Protein AF-A0A166FJQ9-F1 (afdb_monomer)

Sequence (271 aa):
MDTSPVFWEQQRQTRLQQLHFHDIALASPTQRTTIRDHLLQDIDAFASLARTFKSYVNLTNSISRLPAEVMTHIFRLLTEVDRYNSYASGLGWITASHVCHSWREILLGARDIWAEEIGTIPHWRAISTFLRRAGDDLPLRVSVESSGIAQATSIWRGGRSDFPLRRAHTISWEIDDEKDVEPFLKKFAGENWPKLKKLETRIYDSGEEPEDYKFPVAKPFCAPNLCMWTSESLYIPLRAQSMVTLDLNGWFPLCTTIPTSATGCMRHWTV

Mean predicted aligned error: 8.23 Å

Radius of gyration: 27.8 Å; Cα contacts (8 Å, |Δi|>4): 334; chains: 1; bounding box: 71×37×86 Å

Secondary structure (DSSP, 8-state):
----HHHHHHHHHHHHHHS-HHHHHHS-HHHHHHHHHHHHHHHHHHHHHHHHHHHHHHHHSGGGGS-HHHHHHHHHHHHHHS---GGGTS-GGGGGGGT-HHHHHHHHH-HHHHHHTBTSS--HHHHHHHHHHHTTTS-EEEEE-GGGHHHHHHHHHT--TTS-GGGEEEEEEEES-GGGHHHHHHHHTT-B-TT--EEEEEE---S---TT-----PPPEE-TT--EEEEES----EE-TT--EEEEET---------TTSTTT-SS---

pLDDT: mean 84.92, std 15.06, range [31.55, 98.06]

Structure (mmCIF, N/CA/C/O backbone):
data_AF-A0A166FJQ9-F1
#
_entry.id   AF-A0A166FJQ9-F1
#
loop_
_atom_site.group_PDB
_atom_site.id
_atom_site.type_symbol
_atom_site.label_atom_id
_atom_site.label_alt_id
_atom_site.label_comp_id
_atom_site.label_asym_id
_atom_site.label_entity_id
_atom_site.label_seq_id
_atom_site.pdbx_PDB_ins_code
_atom_site.Cartn_x
_atom_site.Cartn_y
_atom_site.Cartn_z
_atom_site.occupancy
_atom_site.B_iso_or_equiv
_atom_site.auth_seq_id
_atom_site.auth_comp_id
_atom_site.auth_asym_id
_atom_site.auth_atom_id
_atom_site.pdbx_PDB_model_num
ATOM 1 N N . MET A 1 1 ? -38.363 -2.569 21.330 1.00 53.16 1 MET A N 1
ATOM 2 C CA . MET A 1 1 ? -37.514 -2.018 22.406 1.00 53.16 1 MET A CA 1
ATOM 3 C C . MET A 1 1 ? -37.440 -0.526 22.176 1.00 53.16 1 MET A C 1
ATOM 5 O O . MET A 1 1 ? -37.252 -0.136 21.031 1.00 53.16 1 MET A O 1
ATOM 9 N N . ASP A 1 2 ? -37.670 0.280 23.205 1.00 65.44 2 ASP A N 1
ATOM 10 C CA . ASP A 1 2 ? -37.653 1.738 23.091 1.00 65.44 2 ASP A CA 1
ATOM 11 C C . ASP A 1 2 ? -36.195 2.219 23.005 1.00 65.44 2 ASP A C 1
ATOM 13 O O . ASP A 1 2 ? -35.455 2.171 23.984 1.00 65.44 2 ASP A O 1
ATOM 17 N N . THR A 1 3 ? -35.739 2.578 21.804 1.00 70.50 3 THR A N 1
ATOM 18 C CA . THR A 1 3 ? -34.371 3.064 21.542 1.00 70.50 3 THR A CA 1
ATOM 19 C C . THR A 1 3 ? -34.293 4.590 21.566 1.00 70.50 3 THR A C 1
ATOM 21 O O . THR A 1 3 ? -33.390 5.174 20.965 1.00 70.50 3 THR A O 1
ATOM 24 N N . SER A 1 4 ? -35.259 5.248 22.213 1.00 85.50 4 SER A N 1
ATOM 25 C CA . SER A 1 4 ? -35.290 6.698 22.370 1.00 85.50 4 SER A CA 1
ATOM 26 C C . SER A 1 4 ? -33.999 7.214 23.033 1.00 85.50 4 SER A C 1
ATOM 28 O O . SER A 1 4 ? -33.490 6.573 23.957 1.00 85.50 4 SER A O 1
ATOM 30 N N . PRO A 1 5 ? -33.474 8.391 22.640 1.00 88.25 5 PRO A N 1
ATOM 31 C CA . PRO A 1 5 ? -32.386 9.070 23.353 1.00 88.25 5 PRO A CA 1
ATOM 32 C C . PRO A 1 5 ? -32.611 9.167 24.872 1.00 88.25 5 PRO A C 1
ATOM 34 O O . PRO A 1 5 ? -31.655 9.137 25.644 1.00 88.25 5 PRO A O 1
ATOM 37 N N . VAL A 1 6 ? -33.877 9.210 25.301 1.00 91.62 6 VAL A N 1
ATOM 38 C CA . VAL A 1 6 ? -34.286 9.228 26.712 1.00 91.62 6 VAL A CA 1
ATOM 39 C C . VAL A 1 6 ? -33.840 7.965 27.455 1.00 91.62 6 VAL A C 1
ATOM 41 O O . VAL A 1 6 ? -33.374 8.065 28.588 1.00 91.62 6 VAL A O 1
ATOM 44 N N . PHE A 1 7 ? -33.916 6.790 26.823 1.00 92.00 7 PHE A N 1
ATOM 45 C CA . PHE A 1 7 ? -33.478 5.531 27.431 1.00 92.00 7 PHE A CA 1
ATOM 46 C C . PHE A 1 7 ? -31.974 5.553 27.739 1.00 92.00 7 PHE A C 1
ATOM 48 O O . PHE A 1 7 ? -31.563 5.229 28.852 1.00 92.00 7 PHE A O 1
ATOM 55 N N . TRP A 1 8 ? -31.145 5.975 26.779 1.00 88.62 8 TRP A N 1
ATOM 56 C CA . TRP A 1 8 ? -29.689 6.032 26.966 1.00 88.62 8 TRP A CA 1
ATOM 57 C C . TRP A 1 8 ? -29.274 7.063 28.011 1.00 88.62 8 TRP A C 1
ATOM 59 O O . TRP A 1 8 ? -28.355 6.809 28.789 1.00 88.62 8 TRP A O 1
ATOM 69 N N . GLU A 1 9 ? -29.976 8.193 28.071 1.00 91.94 9 GLU A N 1
ATOM 70 C CA . GLU A 1 9 ? -29.747 9.206 29.098 1.00 91.94 9 GLU A CA 1
ATOM 71 C C . GLU A 1 9 ? -30.096 8.682 30.499 1.00 91.94 9 GLU A C 1
ATOM 73 O O . GLU A 1 9 ? -29.316 8.869 31.433 1.00 91.94 9 GLU A O 1
ATOM 78 N N . GLN A 1 10 ? -31.199 7.941 30.643 1.00 93.38 10 GLN A N 1
ATOM 79 C CA . GLN A 1 10 ? -31.545 7.278 31.905 1.00 93.38 10 GLN A CA 1
ATOM 80 C C . GLN A 1 10 ? -30.479 6.258 32.321 1.00 93.38 10 GLN A C 1
ATOM 82 O O . GLN A 1 10 ? -30.010 6.303 33.456 1.00 93.38 10 GLN A O 1
ATOM 87 N N . GLN A 1 11 ? -30.030 5.386 31.409 1.00 90.88 11 GLN A N 1
ATOM 88 C CA . GLN A 1 11 ? -28.978 4.404 31.712 1.00 90.88 11 GLN A CA 1
ATOM 89 C C . GLN A 1 11 ? -27.662 5.076 32.126 1.00 90.88 11 GLN A C 1
ATOM 91 O O . GLN A 1 11 ? -27.022 4.650 33.091 1.00 90.88 11 GLN A O 1
ATOM 96 N N . ARG A 1 12 ? -27.275 6.166 31.447 1.00 90.88 12 ARG A N 1
ATOM 97 C CA . ARG A 1 12 ? -26.107 6.980 31.810 1.00 90.88 12 ARG A CA 1
ATOM 98 C C . ARG A 1 12 ? -26.243 7.542 33.226 1.00 90.88 12 ARG A C 1
ATOM 100 O O . ARG A 1 12 ? -25.306 7.426 34.014 1.00 90.88 12 ARG A O 1
ATOM 107 N N . GLN A 1 13 ? -27.393 8.129 33.557 1.00 92.06 13 GLN A N 1
ATOM 108 C CA . GLN A 1 13 ? -27.656 8.682 34.888 1.00 92.06 13 GLN A CA 1
ATOM 109 C C . GLN A 1 13 ? -27.624 7.601 35.971 1.00 92.06 13 GLN A C 1
ATOM 111 O O . GLN A 1 13 ? -26.922 7.772 36.966 1.00 92.06 13 GLN A O 1
ATOM 116 N N . THR A 1 14 ? -28.302 6.469 35.762 1.00 92.25 14 THR A N 1
ATOM 117 C CA . THR A 1 14 ? -28.285 5.335 36.698 1.00 92.25 14 THR A CA 1
ATOM 118 C C . THR A 1 14 ? -26.864 4.833 36.934 1.00 92.25 14 THR A C 1
ATOM 120 O O . THR A 1 14 ? -26.473 4.614 38.081 1.00 92.25 14 THR A O 1
ATOM 123 N N . ARG A 1 15 ? -26.053 4.696 35.877 1.00 89.00 15 ARG A N 1
ATOM 124 C CA . ARG A 1 15 ? -24.672 4.225 36.025 1.00 89.00 15 ARG A CA 1
ATOM 125 C C . ARG A 1 15 ? -23.795 5.220 36.784 1.00 89.00 15 ARG A C 1
ATOM 127 O O . ARG A 1 15 ? -23.035 4.807 37.653 1.00 89.00 15 ARG A O 1
ATOM 134 N N . LEU A 1 16 ? -23.925 6.520 36.514 1.00 89.06 16 LEU A N 1
ATOM 135 C CA . LEU A 1 16 ? -23.192 7.557 37.252 1.00 89.06 16 LEU A CA 1
ATOM 136 C C . LEU A 1 16 ? -23.611 7.640 38.724 1.00 89.06 16 LEU A C 1
ATOM 138 O O . LEU A 1 16 ? -22.767 7.902 39.571 1.00 89.06 16 LEU A O 1
ATOM 142 N N . GLN A 1 17 ? -24.882 7.389 39.040 1.00 89.31 17 GLN A N 1
ATOM 143 C CA . GLN A 1 17 ? -25.360 7.345 40.425 1.00 89.31 17 GLN A CA 1
ATOM 144 C C . GLN A 1 17 ? -24.796 6.150 41.204 1.00 89.31 17 GLN A C 1
ATOM 146 O O . GLN A 1 17 ? -24.503 6.294 42.385 1.00 89.31 17 GLN A O 1
ATOM 151 N N . GLN A 1 18 ? -24.606 4.995 40.552 1.00 87.44 18 GLN A N 1
ATOM 152 C CA . GLN A 1 18 ? -23.954 3.821 41.157 1.00 87.44 18 GLN A CA 1
ATOM 153 C C . GLN A 1 18 ? -22.471 4.065 41.467 1.00 87.44 18 GLN A C 1
ATOM 155 O O . GLN A 1 18 ? -21.904 3.443 42.365 1.00 87.44 18 GLN A O 1
ATOM 160 N N . LEU A 1 19 ? -21.831 4.967 40.722 1.00 85.00 19 LEU A N 1
ATOM 161 C CA . LEU A 1 19 ? -20.471 5.420 40.974 1.00 85.00 19 LEU A CA 1
ATOM 162 C C . LEU A 1 19 ? -20.512 6.512 42.048 1.00 85.00 19 LEU A C 1
ATOM 164 O O . LEU A 1 19 ? -20.400 7.702 41.763 1.00 85.00 19 LEU A O 1
ATOM 168 N N . HIS A 1 20 ? -20.698 6.112 43.305 1.00 83.31 20 HIS A N 1
ATOM 169 C CA . HIS A 1 20 ? -20.657 7.028 44.442 1.00 83.31 20 HIS A CA 1
ATOM 170 C C . HIS A 1 20 ? -19.254 7.643 44.574 1.00 83.31 20 HIS A C 1
ATOM 172 O O . HIS A 1 20 ? -18.372 7.094 45.228 1.00 83.31 20 HIS A O 1
ATOM 178 N N . PHE A 1 21 ? -19.029 8.802 43.948 1.00 77.56 21 PHE A N 1
ATOM 179 C CA . PHE A 1 21 ? -17.723 9.477 43.921 1.00 77.56 21 PHE 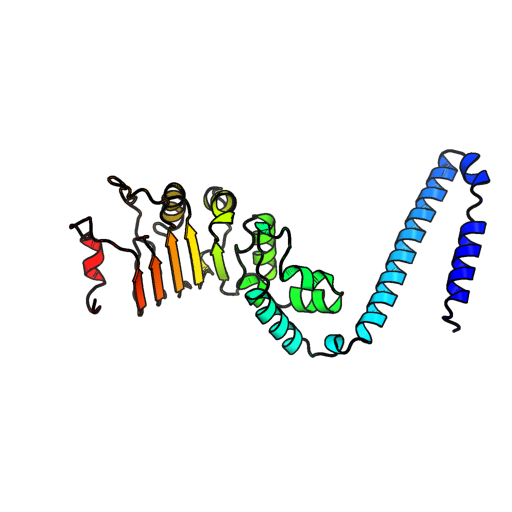A CA 1
ATOM 180 C C . PHE A 1 21 ? -17.121 9.702 45.315 1.00 77.56 21 PHE A C 1
ATOM 182 O O . PHE A 1 21 ? -15.901 9.663 45.474 1.00 77.56 21 PHE A O 1
ATOM 189 N N . HIS A 1 22 ? -17.968 9.901 46.327 1.00 74.12 22 HIS A N 1
ATOM 190 C CA . HIS A 1 22 ? -17.535 10.041 47.714 1.00 74.12 22 HIS A CA 1
ATOM 191 C C . HIS A 1 22 ? -16.929 8.743 48.276 1.00 74.12 22 HIS A C 1
ATOM 193 O O . HIS A 1 22 ? -15.883 8.781 48.924 1.00 74.12 22 HIS A O 1
ATOM 199 N N . ASP A 1 23 ? -17.505 7.590 47.936 1.00 80.00 23 ASP A N 1
ATOM 200 C CA . ASP A 1 23 ? -17.028 6.282 48.392 1.00 80.00 23 ASP A CA 1
ATOM 201 C C . ASP A 1 23 ? -15.702 5.908 47.725 1.00 80.00 23 ASP A C 1
ATOM 203 O O . ASP A 1 23 ? -14.843 5.293 48.349 1.00 80.00 23 ASP A O 1
ATOM 207 N N . ILE A 1 24 ? -15.471 6.355 46.485 1.00 84.88 24 ILE A N 1
ATOM 208 C CA . ILE A 1 24 ? -14.190 6.165 45.781 1.00 84.88 24 ILE A CA 1
ATOM 209 C C . ILE A 1 24 ? -13.052 6.895 46.513 1.00 84.88 24 ILE A C 1
ATOM 211 O O . ILE A 1 24 ? -11.940 6.369 46.634 1.00 84.88 24 ILE A O 1
ATOM 215 N N . ALA A 1 25 ? -13.320 8.099 47.028 1.00 85.81 25 ALA A N 1
ATOM 216 C CA . ALA A 1 25 ? -12.333 8.878 47.770 1.00 85.81 25 ALA A CA 1
ATOM 217 C C . ALA A 1 25 ? -11.982 8.227 49.119 1.00 85.81 25 ALA A C 1
ATOM 219 O O . ALA A 1 25 ? -10.819 8.251 49.523 1.00 85.81 25 ALA A O 1
ATOM 220 N N . LEU A 1 26 ? -12.952 7.592 49.780 1.00 91.38 26 LEU A N 1
ATOM 221 C CA . LEU A 1 26 ? -12.769 6.922 51.073 1.00 91.38 26 LEU A CA 1
ATOM 222 C C . LEU A 1 26 ? -12.357 5.442 50.959 1.00 91.38 26 LEU A C 1
ATOM 224 O O . LEU A 1 26 ? -11.963 4.837 51.955 1.00 91.38 26 LEU A O 1
ATOM 228 N N . ALA A 1 27 ? -12.402 4.864 49.758 1.00 91.94 27 ALA A N 1
ATOM 229 C CA . ALA A 1 27 ? -12.077 3.465 49.503 1.00 91.94 27 ALA A CA 1
ATOM 230 C C . ALA A 1 27 ? -10.609 3.115 49.801 1.00 91.94 27 ALA A C 1
ATOM 232 O O . ALA A 1 27 ? -9.688 3.902 49.551 1.00 91.94 27 ALA A O 1
ATOM 233 N N . SER A 1 28 ? -10.387 1.880 50.260 1.00 95.81 28 SER A N 1
ATOM 234 C CA . SER A 1 28 ? -9.051 1.306 50.435 1.00 95.81 28 SER A CA 1
ATOM 235 C C . SER A 1 28 ? -8.320 1.151 49.088 1.00 95.81 28 SER A C 1
ATOM 237 O O . SER A 1 28 ? -8.965 1.115 48.034 1.00 95.81 28 SER A O 1
ATOM 239 N N . PRO A 1 29 ? -6.979 1.014 49.074 1.00 95.75 29 PRO A N 1
ATOM 240 C CA . PRO A 1 29 ? -6.222 0.842 47.832 1.00 95.75 29 PRO A CA 1
ATOM 241 C C . PRO A 1 29 ? -6.738 -0.304 46.948 1.00 95.75 29 PRO A C 1
ATOM 243 O O . PRO A 1 29 ? -6.891 -0.125 45.743 1.00 95.75 29 PRO A O 1
ATOM 246 N N . THR A 1 30 ? -7.082 -1.451 47.540 1.00 95.44 30 THR A N 1
ATOM 247 C CA . THR A 1 30 ? -7.611 -2.612 46.808 1.00 95.44 30 THR A CA 1
ATOM 248 C C . THR A 1 30 ? -8.973 -2.318 46.180 1.00 95.44 30 THR A C 1
ATOM 250 O O . THR A 1 30 ? -9.183 -2.621 45.009 1.00 95.44 30 THR A O 1
ATOM 253 N N . GLN A 1 31 ? -9.875 -1.666 46.921 1.00 92.50 31 GLN A N 1
ATOM 254 C CA . GLN A 1 31 ? -11.190 -1.268 46.410 1.00 92.50 31 GLN A CA 1
ATOM 255 C C . GLN A 1 31 ? -11.065 -0.276 45.250 1.00 92.50 31 GLN A C 1
ATOM 257 O O . GLN A 1 31 ? -11.761 -0.417 44.247 1.00 92.50 31 GLN A O 1
ATOM 262 N N . ARG A 1 32 ? -10.145 0.693 45.340 1.00 92.38 32 ARG A N 1
ATOM 263 C CA . ARG A 1 32 ? -9.886 1.644 44.248 1.00 92.38 32 ARG A CA 1
ATOM 264 C C . ARG A 1 32 ? -9.400 0.949 42.979 1.00 92.38 32 ARG A C 1
ATOM 266 O O . ARG A 1 32 ? -9.843 1.326 41.897 1.00 92.38 32 ARG A O 1
ATOM 273 N N . THR A 1 33 ? -8.537 -0.061 43.095 1.00 94.19 33 THR A N 1
ATOM 274 C CA . THR A 1 33 ? -8.103 -0.866 41.941 1.00 94.19 33 THR A CA 1
ATOM 275 C C . THR A 1 33 ? -9.282 -1.599 41.308 1.00 94.19 33 THR A C 1
ATOM 277 O O . THR A 1 33 ? -9.490 -1.470 40.108 1.00 94.19 33 THR A O 1
ATOM 280 N N . THR A 1 34 ? -10.127 -2.265 42.101 1.00 92.62 34 THR A N 1
ATOM 281 C CA . THR A 1 34 ? -11.333 -2.934 41.580 1.00 92.62 34 THR A CA 1
ATOM 282 C C . THR A 1 34 ? -12.281 -1.961 40.875 1.00 92.62 34 THR A C 1
ATOM 284 O O . THR A 1 34 ? -12.768 -2.250 39.785 1.00 92.62 34 THR A O 1
ATOM 287 N N . ILE A 1 35 ? -12.515 -0.781 41.459 1.00 90.12 35 ILE A N 1
ATOM 288 C CA . ILE A 1 35 ? -13.356 0.261 40.851 1.00 90.12 35 ILE A CA 1
ATOM 289 C C . ILE A 1 35 ? -12.745 0.748 39.532 1.00 90.12 35 ILE A C 1
ATOM 291 O O . ILE A 1 35 ? -13.460 0.883 38.541 1.00 90.12 35 ILE A O 1
ATOM 295 N N . ARG A 1 36 ? -11.427 0.980 39.495 1.00 92.69 36 ARG A N 1
ATOM 296 C CA . ARG A 1 36 ? -10.706 1.353 38.272 1.00 92.69 36 ARG A CA 1
ATOM 297 C C . ARG A 1 36 ? -10.883 0.297 37.184 1.00 92.69 36 ARG A C 1
ATOM 299 O O . ARG A 1 36 ? -11.196 0.662 36.055 1.00 92.69 36 ARG A O 1
ATOM 306 N N . ASP A 1 37 ? -10.709 -0.977 37.513 1.00 94.38 37 ASP A N 1
ATOM 307 C CA . ASP A 1 37 ? -10.812 -2.069 36.543 1.00 94.38 37 ASP A CA 1
ATOM 308 C C . ASP A 1 37 ? -12.236 -2.191 35.984 1.00 94.38 37 ASP A C 1
ATOM 310 O O . ASP A 1 37 ? -12.410 -2.330 34.774 1.00 94.38 37 ASP A O 1
ATOM 314 N N . HIS A 1 38 ? -13.265 -2.042 36.825 1.00 91.38 38 HIS A N 1
ATOM 315 C CA . HIS A 1 38 ? -14.659 -1.994 36.369 1.00 91.38 38 HIS A CA 1
ATOM 316 C C . HIS A 1 38 ? -14.936 -0.797 35.450 1.00 91.38 38 HIS A C 1
ATOM 318 O O . HIS A 1 38 ? -15.604 -0.949 34.431 1.00 91.38 38 HIS A O 1
ATOM 324 N N . LEU A 1 39 ? -14.408 0.389 35.769 1.00 91.44 39 LEU A N 1
ATOM 325 C CA . LEU A 1 39 ? -14.559 1.567 34.909 1.00 91.44 39 LEU A CA 1
ATOM 326 C C . LEU A 1 39 ? -13.876 1.379 33.550 1.00 91.44 39 LEU A C 1
ATOM 328 O O . LEU A 1 39 ? -14.417 1.802 32.531 1.00 91.44 39 LEU A O 1
ATOM 332 N N . LEU A 1 40 ? -12.708 0.735 33.520 1.00 94.44 40 LEU A N 1
ATOM 333 C CA . LEU A 1 40 ? -12.034 0.393 32.267 1.00 94.44 40 LEU A CA 1
ATOM 334 C C . LEU A 1 40 ? -12.867 -0.597 31.437 1.00 94.44 40 LEU A C 1
ATOM 336 O O . LEU A 1 40 ? -13.041 -0.382 30.240 1.00 94.44 40 LEU A O 1
ATOM 340 N N . GLN A 1 41 ? -13.463 -1.611 32.071 1.00 94.00 41 GLN A N 1
ATOM 341 C CA . GLN A 1 41 ? -14.374 -2.546 31.397 1.00 94.00 41 GLN A CA 1
ATOM 342 C C . GLN A 1 41 ? -15.626 -1.851 30.839 1.00 94.00 41 GLN A C 1
ATOM 344 O O . GLN A 1 41 ? -16.032 -2.134 29.711 1.00 94.00 41 GLN A O 1
ATOM 349 N N . ASP A 1 42 ? -16.219 -0.915 31.587 1.00 92.38 42 ASP A N 1
ATOM 350 C CA . ASP A 1 42 ? -17.354 -0.116 31.115 1.00 92.38 42 ASP A CA 1
ATOM 351 C C . ASP A 1 42 ? -16.976 0.721 29.884 1.00 92.38 42 ASP A C 1
ATOM 353 O O . ASP A 1 42 ? -17.727 0.763 28.906 1.00 92.38 42 ASP A O 1
ATOM 357 N N . ILE A 1 43 ? -15.805 1.372 29.905 1.00 93.81 43 ILE A N 1
ATOM 358 C CA . ILE A 1 43 ? -15.289 2.153 28.770 1.00 93.81 43 ILE A CA 1
ATOM 359 C C . ILE A 1 43 ? -15.180 1.269 27.523 1.00 93.81 43 ILE A C 1
ATOM 361 O O . ILE A 1 43 ? -15.653 1.661 26.451 1.00 93.81 43 ILE A O 1
ATOM 365 N N . ASP A 1 44 ? -14.622 0.066 27.659 1.00 94.81 44 ASP A N 1
ATOM 366 C CA . ASP A 1 44 ? -14.487 -0.881 26.552 1.00 94.81 44 ASP A CA 1
ATOM 367 C C . ASP A 1 44 ? -15.851 -1.352 26.023 1.00 94.81 44 ASP A C 1
ATOM 369 O O . ASP A 1 44 ? -16.070 -1.411 24.804 1.00 94.81 44 ASP A O 1
ATOM 373 N N . ALA A 1 45 ? -16.804 -1.629 26.919 1.00 92.06 45 ALA A N 1
ATOM 374 C CA . ALA A 1 45 ? -18.165 -2.018 26.561 1.00 92.06 45 ALA A CA 1
ATOM 375 C C . ALA A 1 45 ? -18.895 -0.900 25.796 1.00 92.06 45 ALA A C 1
ATOM 377 O O . ALA A 1 45 ? -19.471 -1.149 24.731 1.00 92.06 45 ALA A O 1
ATOM 378 N N . PHE A 1 46 ? -18.816 0.348 26.271 1.00 92.12 46 PHE A N 1
ATOM 379 C CA . PHE A 1 46 ? -19.410 1.499 25.587 1.00 92.12 46 PHE A CA 1
ATOM 380 C C . PHE A 1 46 ? -18.744 1.776 24.238 1.00 92.12 46 PHE A C 1
ATOM 382 O O . PHE A 1 46 ? -19.439 2.037 23.253 1.00 92.12 46 PHE A O 1
ATOM 389 N N . ALA A 1 47 ? -17.417 1.665 24.145 1.00 92.06 47 ALA A N 1
ATOM 390 C CA . ALA A 1 47 ? -16.702 1.800 22.879 1.00 92.06 47 ALA A CA 1
ATOM 391 C C . ALA A 1 47 ? -17.111 0.711 21.872 1.00 92.06 47 ALA A C 1
ATOM 393 O O . ALA A 1 47 ? -17.230 0.980 20.673 1.00 92.06 47 ALA A O 1
ATOM 394 N N . SER A 1 48 ? -17.351 -0.516 22.339 1.00 92.00 48 SER A N 1
ATOM 395 C CA . SER A 1 48 ? -17.886 -1.608 21.520 1.00 92.00 48 SER A CA 1
ATOM 396 C C . SER A 1 48 ? -19.294 -1.303 21.003 1.00 92.00 48 SER A C 1
ATOM 398 O O . SER A 1 48 ? -19.534 -1.350 19.796 1.00 92.00 48 SER A O 1
ATOM 400 N N . LEU A 1 49 ? -20.204 -0.880 21.884 1.00 92.56 49 LEU A N 1
ATOM 401 C CA . LEU A 1 49 ? -21.570 -0.515 21.508 1.00 92.56 49 LEU A CA 1
ATOM 402 C C . LEU A 1 49 ? -21.604 0.654 20.510 1.00 92.56 49 LEU A C 1
ATOM 404 O O . LEU A 1 49 ? -22.309 0.596 19.501 1.00 92.56 49 LEU A O 1
ATOM 408 N N . ALA A 1 50 ? -20.795 1.689 20.743 1.00 91.44 50 ALA A N 1
ATOM 409 C CA . ALA A 1 50 ? -20.679 2.828 19.841 1.00 91.44 50 ALA A CA 1
ATOM 410 C C . ALA A 1 50 ? -20.181 2.410 18.446 1.00 91.44 50 ALA A C 1
ATOM 412 O O . ALA A 1 50 ? -20.673 2.925 17.440 1.00 91.44 50 ALA A O 1
ATOM 413 N N . ARG A 1 51 ? -19.239 1.458 18.357 1.00 88.06 51 ARG A N 1
ATOM 414 C CA . ARG A 1 51 ? -18.804 0.880 17.072 1.00 88.06 51 ARG A CA 1
ATOM 415 C C . ARG A 1 51 ? -19.952 0.166 16.358 1.00 88.06 51 ARG A C 1
ATOM 417 O O . ARG A 1 51 ? -20.110 0.363 15.154 1.00 88.06 51 ARG A O 1
ATOM 424 N N . THR A 1 52 ? -20.775 -0.591 17.080 1.00 90.75 52 THR A N 1
ATOM 425 C CA . THR A 1 52 ? -21.958 -1.265 16.519 1.00 90.75 52 THR A CA 1
ATOM 426 C C . THR A 1 52 ? -22.977 -0.266 15.970 1.00 90.75 52 THR A C 1
ATOM 428 O O . THR A 1 52 ? -23.406 -0.404 14.826 1.00 90.75 52 THR A O 1
ATOM 431 N N . PHE A 1 53 ? -23.309 0.794 16.713 1.00 90.31 53 PHE A N 1
ATOM 432 C CA . PHE A 1 53 ? -24.213 1.836 16.210 1.00 90.31 53 PHE A CA 1
ATOM 433 C C . PHE A 1 53 ? -23.651 2.574 15.000 1.00 90.31 53 PHE A C 1
ATOM 435 O O . PHE A 1 53 ? -24.370 2.761 14.021 1.00 90.31 53 PHE A O 1
ATOM 442 N N . LYS A 1 54 ? -22.360 2.925 15.010 1.00 89.62 54 LYS A N 1
ATOM 443 C CA . LYS A 1 54 ? -21.698 3.504 13.832 1.00 89.62 54 LYS A CA 1
ATOM 444 C C . LYS A 1 54 ? -21.769 2.567 12.627 1.00 89.62 54 LYS A C 1
ATOM 446 O O . LYS A 1 54 ? -21.996 3.037 11.519 1.00 89.62 54 LYS A O 1
ATOM 451 N N . SER A 1 55 ? -21.613 1.257 12.829 1.00 87.19 55 SER A N 1
ATOM 452 C CA . SER A 1 55 ? -21.779 0.265 11.762 1.00 87.19 55 SER A CA 1
ATOM 453 C C . SER A 1 55 ? -23.187 0.321 11.161 1.00 87.19 55 SER A C 1
ATOM 455 O O . SER A 1 55 ? -23.321 0.464 9.949 1.00 87.19 55 SER A O 1
ATOM 457 N N . TYR A 1 56 ? -24.234 0.325 11.994 1.00 89.50 56 TYR A N 1
ATOM 458 C CA . TYR A 1 56 ? -25.615 0.431 11.511 1.00 89.50 56 TYR A CA 1
ATOM 459 C C . TYR A 1 56 ? -25.907 1.750 10.797 1.00 89.50 56 TYR A C 1
ATOM 461 O O . TYR A 1 56 ? -26.542 1.734 9.748 1.00 89.50 56 TYR A O 1
ATOM 469 N N . VAL A 1 57 ? -25.410 2.879 11.309 1.00 90.56 57 VAL A N 1
ATOM 470 C CA . VAL A 1 57 ? -25.530 4.177 10.626 1.00 90.56 57 VAL A CA 1
ATOM 471 C C . VAL A 1 57 ? -24.828 4.141 9.270 1.00 90.56 57 VAL A C 1
ATOM 473 O O . VAL A 1 57 ? -25.375 4.605 8.279 1.00 90.56 57 VAL A O 1
ATOM 476 N N . ASN A 1 58 ? -23.648 3.534 9.176 1.00 88.00 58 ASN A N 1
ATOM 477 C CA . ASN A 1 58 ? -22.963 3.414 7.894 1.00 88.00 58 ASN A CA 1
ATOM 478 C C . ASN A 1 58 ? -23.751 2.549 6.900 1.00 88.00 58 ASN A C 1
ATOM 480 O O . ASN A 1 58 ? -23.766 2.877 5.718 1.00 88.00 58 ASN A O 1
ATOM 484 N N . LEU A 1 59 ? -24.460 1.508 7.351 1.00 86.50 59 LEU A N 1
ATOM 485 C CA . LEU A 1 59 ? -25.325 0.686 6.489 1.00 86.50 59 LEU A CA 1
ATOM 486 C C . LEU A 1 59 ? -26.534 1.446 5.916 1.00 86.50 59 LEU A C 1
ATOM 488 O O . LEU A 1 59 ? -27.106 1.012 4.913 1.00 86.50 59 LEU A O 1
ATOM 492 N N . THR A 1 60 ? -26.937 2.573 6.511 1.00 90.94 60 THR A N 1
ATOM 493 C CA . THR A 1 60 ? -28.013 3.401 5.942 1.00 90.94 60 THR A CA 1
ATOM 494 C C . THR A 1 60 ? -27.526 4.305 4.810 1.00 90.94 60 THR A C 1
ATOM 496 O O . THR A 1 60 ? -28.345 4.766 4.016 1.00 90.94 60 THR A O 1
ATOM 499 N N . ASN A 1 61 ? -26.212 4.515 4.685 1.00 91.62 61 ASN A N 1
ATOM 500 C CA . ASN A 1 61 ? -25.623 5.325 3.625 1.00 91.62 61 ASN A CA 1
ATOM 501 C C . ASN A 1 61 ? -25.673 4.584 2.273 1.00 91.62 61 ASN A C 1
ATOM 503 O O . ASN A 1 61 ? -25.413 3.381 2.201 1.00 91.62 61 ASN A O 1
ATOM 507 N N . SER A 1 62 ? -25.993 5.296 1.188 1.00 93.06 62 SER A N 1
ATOM 508 C CA . SER A 1 62 ? -26.129 4.717 -0.157 1.00 93.06 62 SER A CA 1
ATOM 509 C C . SER A 1 62 ? -24.829 4.087 -0.652 1.00 93.06 62 SER A C 1
ATOM 511 O O . SER A 1 62 ? -24.859 3.018 -1.260 1.00 93.06 62 SER A O 1
ATOM 513 N N . ILE A 1 63 ? -23.688 4.700 -0.326 1.00 92.88 63 ILE A N 1
ATOM 514 C CA . ILE A 1 63 ? -22.364 4.215 -0.732 1.00 92.88 63 ILE A CA 1
ATOM 515 C C . ILE A 1 63 ? -22.023 2.848 -0.125 1.00 92.88 63 ILE A C 1
ATOM 517 O O . ILE A 1 63 ? -21.327 2.052 -0.744 1.00 92.88 63 ILE A O 1
ATOM 521 N N . SER A 1 64 ? -22.567 2.524 1.050 1.00 89.25 64 SER A N 1
ATOM 522 C CA . SER A 1 64 ? -22.330 1.239 1.722 1.00 89.25 64 SER A CA 1
ATOM 523 C C . SER A 1 64 ? -23.077 0.069 1.079 1.00 89.25 64 SER A C 1
ATOM 525 O O . SER A 1 64 ? -22.863 -1.074 1.470 1.00 89.25 64 SER A O 1
ATOM 527 N N . ARG A 1 65 ? -23.969 0.341 0.118 1.00 90.69 65 ARG A N 1
ATOM 528 C CA . ARG A 1 65 ? -24.705 -0.679 -0.646 1.00 90.69 65 ARG A CA 1
ATOM 529 C C . ARG A 1 65 ? -24.022 -1.040 -1.962 1.00 90.69 65 ARG A C 1
ATOM 531 O O . ARG A 1 65 ? -24.522 -1.907 -2.676 1.00 90.69 65 ARG A O 1
ATOM 538 N N . LEU A 1 66 ? -22.932 -0.358 -2.309 1.00 95.88 66 LEU A N 1
ATOM 539 C CA . LEU A 1 66 ? -22.180 -0.672 -3.514 1.00 95.88 66 LEU A CA 1
ATOM 540 C C . LEU A 1 66 ? -21.526 -2.057 -3.380 1.00 95.88 66 LEU A C 1
ATOM 542 O O . LEU A 1 66 ? -21.009 -2.380 -2.306 1.00 95.88 66 LEU A O 1
ATOM 546 N N . PRO A 1 67 ? -21.514 -2.867 -4.453 1.00 96.19 67 PRO A N 1
ATOM 547 C CA . PRO A 1 67 ? -20.730 -4.095 -4.492 1.00 96.19 67 PRO A CA 1
ATOM 548 C C . PRO A 1 67 ? -19.249 -3.827 -4.199 1.00 96.19 67 PRO A C 1
ATOM 550 O O . PRO A 1 67 ? -18.724 -2.752 -4.515 1.00 96.19 67 PRO A O 1
ATOM 553 N N . ALA A 1 68 ? -18.563 -4.812 -3.617 1.00 96.50 68 ALA A N 1
ATOM 554 C CA . ALA A 1 68 ? -17.162 -4.675 -3.227 1.00 96.50 68 ALA A CA 1
ATOM 555 C C . ALA A 1 68 ? -16.257 -4.341 -4.426 1.00 96.50 68 ALA A C 1
ATOM 557 O O . ALA A 1 68 ? -15.318 -3.568 -4.286 1.00 96.50 68 ALA A O 1
ATOM 558 N N . GLU A 1 69 ? -16.574 -4.850 -5.614 1.00 97.62 69 GLU A N 1
ATOM 559 C CA . GLU A 1 69 ? -15.846 -4.601 -6.859 1.00 97.62 69 GLU A CA 1
ATOM 560 C C . GLU A 1 69 ? -15.914 -3.126 -7.271 1.00 97.62 69 GLU A C 1
ATOM 562 O O . GLU A 1 69 ? -14.907 -2.538 -7.666 1.00 97.62 69 GLU A O 1
ATOM 567 N N . VAL A 1 70 ? -17.091 -2.505 -7.125 1.00 97.94 70 VAL A N 1
ATOM 568 C CA . VAL A 1 70 ? -17.292 -1.077 -7.415 1.00 97.94 70 VAL A CA 1
ATOM 569 C C . VAL A 1 70 ? -16.529 -0.227 -6.402 1.00 97.94 70 VAL A C 1
ATOM 571 O O . VAL A 1 70 ? -15.856 0.728 -6.782 1.00 97.94 70 VAL A O 1
ATOM 574 N N . MET A 1 71 ? -16.573 -0.602 -5.122 1.00 97.75 71 MET A N 1
ATOM 575 C CA . MET A 1 71 ? -15.802 0.066 -4.070 1.00 97.75 71 MET A CA 1
ATOM 576 C C . MET A 1 71 ? -14.291 -0.026 -4.316 1.00 97.75 71 MET A C 1
ATOM 578 O O . MET A 1 71 ? -13.599 0.983 -4.219 1.00 97.75 71 MET A O 1
ATOM 582 N N . THR A 1 72 ? -13.778 -1.198 -4.694 1.00 97.94 72 THR A N 1
ATOM 583 C CA . THR A 1 72 ? -12.365 -1.383 -5.054 1.00 97.94 72 THR A CA 1
ATOM 584 C C . THR A 1 72 ? -11.973 -0.524 -6.254 1.00 97.94 72 THR A C 1
ATOM 586 O O . THR A 1 72 ? -10.904 0.084 -6.245 1.00 97.94 72 THR A O 1
ATOM 589 N N . HIS A 1 73 ? -12.841 -0.406 -7.264 1.00 97.69 73 HIS A N 1
ATOM 590 C CA . HIS A 1 73 ? -12.594 0.489 -8.394 1.00 97.69 73 HIS A CA 1
ATOM 591 C C . HIS A 1 73 ? -12.516 1.961 -7.959 1.00 97.69 73 HIS A C 1
ATOM 593 O O . HIS A 1 73 ? -11.586 2.662 -8.351 1.00 97.69 73 HIS A O 1
ATOM 599 N N . ILE A 1 74 ? -13.428 2.411 -7.090 1.00 97.56 74 ILE A N 1
ATOM 600 C CA . ILE A 1 74 ? -13.381 3.760 -6.503 1.00 97.56 74 ILE A CA 1
ATOM 601 C C . ILE A 1 74 ? -12.074 3.970 -5.730 1.00 97.56 74 ILE A C 1
ATOM 603 O O . ILE A 1 74 ? -11.448 5.017 -5.871 1.00 97.56 74 ILE A O 1
ATOM 607 N N . PHE A 1 75 ? -11.629 2.986 -4.944 1.00 97.69 75 PHE A N 1
ATOM 608 C CA . PHE A 1 75 ? -10.369 3.089 -4.207 1.00 97.69 75 PHE A CA 1
ATOM 609 C C . PHE A 1 75 ? -9.148 3.170 -5.120 1.00 97.69 75 PHE A C 1
ATOM 611 O O . PHE A 1 75 ? -8.238 3.930 -4.810 1.00 97.69 75 PHE A O 1
ATOM 618 N N . ARG A 1 76 ? -9.137 2.460 -6.253 1.00 97.12 76 ARG A N 1
ATOM 619 C CA . ARG A 1 76 ? -8.074 2.599 -7.258 1.00 97.12 76 ARG A CA 1
ATOM 620 C C . ARG A 1 76 ? -8.039 4.013 -7.847 1.00 97.12 76 ARG A C 1
ATOM 622 O O . ARG A 1 76 ? -6.977 4.606 -7.934 1.00 97.12 76 ARG A O 1
ATOM 629 N N . LEU A 1 77 ? -9.191 4.596 -8.180 1.00 96.81 77 LEU A N 1
ATOM 630 C CA . LEU A 1 77 ? -9.235 5.998 -8.620 1.00 96.81 77 LEU A CA 1
ATOM 631 C C . LEU A 1 77 ? -8.759 6.951 -7.512 1.00 96.81 77 LEU A C 1
ATOM 633 O O . LEU A 1 77 ? -8.058 7.926 -7.775 1.00 96.81 77 LEU A O 1
ATOM 637 N N . LEU A 1 78 ? -9.098 6.654 -6.255 1.00 96.12 78 LEU A N 1
ATOM 638 C CA . LEU A 1 78 ? -8.639 7.437 -5.112 1.00 96.12 78 LEU A CA 1
ATOM 639 C C . LEU A 1 78 ? -7.114 7.381 -4.946 1.00 96.12 78 LEU A C 1
ATOM 641 O O . LEU A 1 78 ? -6.533 8.394 -4.572 1.00 96.12 78 LEU A O 1
ATOM 645 N N . THR A 1 79 ? -6.450 6.259 -5.252 1.00 95.00 79 THR A N 1
ATOM 646 C CA . THR A 1 79 ? -4.977 6.188 -5.186 1.00 95.00 79 THR A CA 1
ATOM 647 C C . THR A 1 79 ? -4.295 7.021 -6.269 1.00 95.00 79 THR A C 1
ATOM 649 O O . THR A 1 79 ? -3.132 7.384 -6.124 1.00 95.00 79 THR A O 1
ATOM 652 N N . GLU A 1 80 ? -4.999 7.379 -7.342 1.00 91.94 80 GLU A N 1
ATOM 653 C CA . GLU A 1 80 ? -4.485 8.287 -8.369 1.00 91.94 80 GLU A CA 1
ATOM 654 C C . GLU A 1 80 ? -4.658 9.759 -7.979 1.00 91.94 80 GLU A C 1
ATOM 656 O O . GLU A 1 80 ? -3.757 10.560 -8.221 1.00 91.94 80 GLU A O 1
ATOM 661 N N . VAL A 1 81 ? -5.795 10.106 -7.366 1.00 93.38 81 VAL A N 1
ATOM 662 C CA . VAL A 1 81 ? -6.164 11.498 -7.051 1.00 93.38 81 VAL A CA 1
ATOM 663 C C . VAL A 1 81 ? -5.639 11.957 -5.687 1.00 93.38 81 VAL A C 1
ATOM 665 O O . VAL A 1 81 ? -5.264 13.117 -5.538 1.00 93.38 81 VAL A O 1
ATOM 668 N N . ASP A 1 82 ? -5.600 11.066 -4.695 1.00 92.12 82 ASP A N 1
ATOM 669 C CA . ASP A 1 82 ? -5.212 11.355 -3.308 1.00 92.12 82 ASP A CA 1
ATOM 670 C C . ASP A 1 82 ? -3.986 10.524 -2.905 1.00 92.12 82 ASP A C 1
ATOM 672 O O . ASP A 1 82 ? -4.005 9.693 -1.987 1.00 92.12 82 ASP A O 1
ATOM 676 N N . ARG A 1 83 ? -2.892 10.708 -3.651 1.00 87.81 83 ARG A N 1
ATOM 677 C CA . ARG A 1 83 ? -1.602 10.103 -3.308 1.00 87.81 83 ARG A CA 1
ATOM 678 C C . ARG A 1 83 ? -1.072 10.659 -1.996 1.00 87.81 83 ARG A C 1
ATOM 680 O O . ARG A 1 83 ? -1.364 11.788 -1.605 1.00 87.81 83 ARG A O 1
ATOM 687 N N . TYR A 1 84 ? -0.261 9.851 -1.317 1.00 84.62 84 TYR A N 1
ATOM 688 C CA . TYR A 1 84 ? 0.472 10.333 -0.156 1.00 84.62 84 TYR A CA 1
ATOM 689 C C . TYR A 1 84 ? 1.298 11.560 -0.545 1.00 84.62 84 TYR A C 1
ATOM 691 O O . TYR A 1 84 ? 2.089 11.511 -1.478 1.00 84.62 84 TYR A O 1
ATOM 699 N N . ASN A 1 85 ? 1.113 12.646 0.198 1.00 81.00 85 ASN A N 1
ATOM 700 C CA . ASN A 1 85 ? 1.878 13.868 0.036 1.00 81.00 85 ASN A CA 1
ATOM 701 C C . ASN A 1 85 ? 2.527 14.194 1.382 1.00 81.00 85 ASN A C 1
ATOM 703 O O . ASN A 1 85 ? 1.839 14.520 2.357 1.00 81.00 85 ASN A O 1
ATOM 707 N N . SER A 1 86 ? 3.856 14.103 1.427 1.00 73.88 86 SER A N 1
ATOM 708 C CA . SER A 1 86 ? 4.657 14.344 2.630 1.00 73.88 86 SER A CA 1
ATOM 709 C C . SER A 1 86 ? 4.453 15.756 3.198 1.00 73.88 86 SER A C 1
ATOM 711 O O . SER A 1 86 ? 4.479 15.931 4.417 1.00 73.88 86 SER A O 1
ATOM 713 N N . TYR A 1 87 ? 4.151 16.740 2.347 1.00 75.50 87 TYR A N 1
ATOM 714 C CA . TYR A 1 87 ? 3.889 18.127 2.739 1.00 75.50 87 TYR A CA 1
ATOM 715 C C . TYR A 1 87 ? 2.484 18.340 3.312 1.00 75.50 87 TYR A C 1
ATOM 717 O O . TYR A 1 87 ? 2.287 19.217 4.151 1.00 75.50 87 TYR A O 1
ATOM 725 N N . ALA A 1 88 ? 1.500 17.535 2.899 1.00 77.19 88 ALA A N 1
ATOM 726 C CA . ALA A 1 88 ? 0.107 17.695 3.319 1.00 77.19 88 ALA A CA 1
ATOM 727 C C . ALA A 1 88 ? -0.210 17.032 4.674 1.00 77.19 88 ALA A C 1
ATOM 729 O O . ALA A 1 88 ? -1.345 17.103 5.144 1.00 77.19 88 ALA A O 1
ATOM 730 N N . SER A 1 89 ? 0.765 16.380 5.325 1.00 75.00 89 SER A N 1
ATOM 731 C CA . SER A 1 89 ? 0.617 15.643 6.600 1.00 75.00 89 SER A CA 1
ATOM 732 C C . SER A 1 89 ? -0.478 14.555 6.623 1.00 75.00 89 SER A C 1
ATOM 734 O O . SER A 1 89 ? -0.806 14.012 7.678 1.00 75.00 89 SER A O 1
ATOM 736 N N . GLY A 1 90 ? -1.035 14.205 5.461 1.00 83.94 90 GLY A N 1
ATOM 737 C CA . GLY A 1 90 ? -2.109 13.228 5.305 1.00 83.94 90 GLY A CA 1
ATOM 738 C C . GLY A 1 90 ? -1.598 11.837 4.937 1.00 83.94 90 GLY A C 1
ATOM 739 O O . GLY A 1 90 ? -0.527 11.678 4.361 1.00 83.94 90 GLY A O 1
ATOM 740 N N . LEU A 1 91 ? -2.396 10.807 5.232 1.00 88.75 91 LEU A N 1
ATOM 741 C CA . LEU A 1 91 ? -2.142 9.433 4.768 1.00 88.75 91 LEU A CA 1
ATOM 742 C C . LEU A 1 91 ? -2.647 9.188 3.327 1.00 88.75 91 LEU A C 1
ATOM 744 O O . LEU A 1 91 ? -2.611 8.048 2.866 1.00 88.75 91 LEU A O 1
ATOM 748 N N . GLY A 1 92 ? -3.144 10.228 2.646 1.00 92.25 92 GLY A N 1
ATOM 749 C CA . GLY A 1 92 ? -3.792 10.138 1.335 1.00 92.25 92 GLY A CA 1
ATOM 750 C C . GLY A 1 92 ? -4.938 9.125 1.333 1.00 92.25 92 GLY A C 1
ATOM 751 O O . GLY A 1 92 ? -5.662 8.973 2.328 1.00 92.25 92 GLY A O 1
ATOM 752 N N . TRP A 1 93 ? -5.013 8.331 0.267 1.00 95.44 93 TRP A N 1
ATOM 753 C CA . TRP A 1 93 ? -6.028 7.300 0.052 1.00 95.44 93 TRP A CA 1
ATOM 754 C C . TRP A 1 93 ? -6.157 6.279 1.196 1.00 95.44 93 TRP A C 1
ATOM 756 O O . TRP A 1 93 ? -7.227 5.702 1.393 1.00 95.44 93 TRP A O 1
ATOM 766 N N . ILE A 1 94 ? -5.118 6.068 2.018 1.00 95.56 94 ILE A N 1
ATOM 767 C CA . ILE A 1 94 ? -5.185 5.159 3.180 1.00 95.56 94 ILE A CA 1
ATOM 768 C C . ILE A 1 94 ? -6.222 5.634 4.203 1.00 95.56 94 ILE A C 1
ATOM 770 O O . ILE A 1 94 ? -6.790 4.810 4.928 1.00 95.56 94 ILE A O 1
ATOM 774 N N . THR A 1 95 ? -6.525 6.934 4.251 1.00 95.69 95 THR A N 1
ATOM 775 C CA . THR A 1 95 ? -7.593 7.477 5.103 1.00 95.69 95 THR A CA 1
ATOM 776 C C . THR A 1 95 ? -8.963 6.872 4.785 1.00 95.69 95 THR A C 1
ATOM 778 O O . THR A 1 95 ? -9.781 6.732 5.696 1.00 95.69 95 THR A O 1
ATOM 781 N N . ALA A 1 96 ? -9.194 6.383 3.559 1.00 95.75 96 ALA A N 1
ATOM 782 C CA . ALA A 1 96 ? -10.409 5.648 3.205 1.00 95.75 96 ALA A CA 1
ATOM 783 C C . ALA A 1 96 ? -10.589 4.380 4.061 1.00 95.75 96 ALA A C 1
ATOM 785 O O . ALA A 1 96 ? -11.710 4.026 4.433 1.00 95.75 96 ALA A O 1
ATOM 786 N N . SER A 1 97 ? -9.490 3.745 4.489 1.00 95.56 97 SER A N 1
ATOM 787 C CA . SER A 1 97 ? -9.532 2.607 5.420 1.00 95.56 97 SER A CA 1
ATOM 788 C C . SER A 1 97 ? -9.995 2.988 6.834 1.00 95.56 97 SER A C 1
ATOM 790 O O . SER A 1 97 ? -10.181 2.112 7.679 1.00 95.56 97 SER A O 1
ATOM 792 N N . HIS A 1 98 ? -10.143 4.280 7.141 1.00 93.69 98 HIS A N 1
ATOM 793 C CA . HIS A 1 98 ? -10.566 4.782 8.450 1.00 93.69 98 HIS A CA 1
ATOM 794 C C . HIS A 1 98 ? -12.042 5.201 8.491 1.00 93.69 98 HIS A C 1
ATOM 796 O O . HIS A 1 98 ? -12.552 5.449 9.582 1.00 93.69 98 HIS A O 1
ATOM 802 N N . VAL A 1 99 ? -12.738 5.228 7.348 1.00 92.56 99 VAL A N 1
ATOM 803 C CA . VAL A 1 99 ? -14.143 5.664 7.252 1.00 92.56 99 VAL A CA 1
ATOM 804 C C . VAL A 1 99 ? -15.071 4.721 8.019 1.00 92.56 99 VAL A C 1
ATOM 806 O O . VAL A 1 99 ? -15.776 5.130 8.941 1.00 92.56 99 VAL A O 1
ATOM 809 N N . CYS A 1 100 ? -15.065 3.433 7.668 1.00 91.69 100 CYS A N 1
ATOM 810 C CA . CYS A 1 100 ? -15.849 2.414 8.359 1.00 91.69 100 CYS A CA 1
ATOM 811 C C . CYS A 1 100 ? -15.213 1.022 8.247 1.00 91.69 100 CYS A C 1
ATOM 813 O O . CYS A 1 100 ? -14.264 0.812 7.492 1.00 91.69 100 CYS A O 1
ATOM 815 N N . HIS A 1 101 ? -15.755 0.052 8.994 1.00 90.88 101 HIS A N 1
ATOM 816 C CA . HIS A 1 101 ? -15.283 -1.336 8.971 1.00 90.88 101 HIS A CA 1
ATOM 817 C C . HIS A 1 101 ? -15.363 -1.957 7.569 1.00 90.88 101 HIS A C 1
ATOM 819 O O . HIS A 1 101 ? -14.400 -2.564 7.121 1.00 90.88 101 HIS A O 1
ATOM 825 N N . SER A 1 102 ? -16.477 -1.759 6.857 1.00 93.19 102 SER A N 1
ATOM 826 C CA . SER A 1 102 ? -16.670 -2.332 5.518 1.00 93.19 102 SER A CA 1
ATOM 827 C C . SER A 1 102 ? -15.640 -1.818 4.513 1.00 93.19 102 SER A C 1
ATOM 829 O O . SER A 1 102 ? -15.085 -2.597 3.749 1.00 93.19 102 SER A O 1
ATOM 831 N N . TRP A 1 103 ? -15.350 -0.513 4.528 1.00 95.69 103 TRP A N 1
ATOM 832 C CA . TRP A 1 103 ? -14.353 0.086 3.636 1.00 95.69 103 TRP A CA 1
ATOM 833 C C . TRP A 1 103 ? -12.956 -0.437 3.942 1.00 95.69 103 TRP A C 1
ATOM 835 O O . TRP A 1 103 ? -12.202 -0.759 3.029 1.00 95.69 103 TRP A O 1
ATOM 845 N N . ARG A 1 104 ? -12.634 -0.569 5.234 1.00 96.44 104 ARG A N 1
ATOM 846 C CA . ARG A 1 104 ? -11.376 -1.164 5.676 1.00 96.44 104 ARG A CA 1
ATOM 847 C C . ARG A 1 104 ? -11.227 -2.594 5.169 1.00 96.44 104 ARG A C 1
ATOM 849 O O . ARG A 1 104 ? -10.189 -2.897 4.603 1.00 96.44 104 ARG A O 1
ATOM 856 N N . GLU A 1 105 ? -12.226 -3.447 5.362 1.00 96.56 105 GLU A N 1
ATOM 857 C CA . GLU A 1 105 ? -12.191 -4.848 4.915 1.00 96.56 105 GLU A CA 1
ATOM 858 C C . GLU A 1 105 ? -11.958 -4.949 3.402 1.00 96.56 105 GLU A C 1
ATOM 860 O O . GLU A 1 105 ? -11.031 -5.630 2.969 1.00 96.56 105 GLU A O 1
ATOM 865 N N . ILE A 1 106 ? -12.737 -4.204 2.606 1.00 97.44 106 ILE A N 1
ATOM 866 C CA . ILE A 1 106 ? -12.616 -4.197 1.141 1.00 97.44 106 ILE A CA 1
ATOM 867 C C . ILE A 1 106 ? -11.220 -3.722 0.719 1.00 97.44 106 ILE A C 1
ATOM 869 O O . ILE A 1 106 ? -10.535 -4.404 -0.040 1.00 97.44 106 ILE A O 1
ATOM 873 N N . LEU A 1 107 ? -10.759 -2.586 1.250 1.00 97.56 107 LEU A N 1
ATOM 874 C CA . LEU A 1 107 ? -9.471 -2.003 0.877 1.00 97.56 107 LEU A CA 1
ATOM 875 C C . LEU A 1 107 ? -8.283 -2.859 1.340 1.00 97.56 107 LEU A C 1
ATOM 877 O O . LEU A 1 107 ? -7.294 -2.975 0.624 1.00 97.56 107 LEU A O 1
ATOM 881 N N . LEU A 1 108 ? -8.359 -3.489 2.517 1.00 97.50 108 LEU A N 1
ATOM 882 C CA . LEU A 1 108 ? -7.333 -4.431 2.978 1.00 97.50 108 LEU A CA 1
ATOM 883 C C . LEU A 1 108 ? -7.303 -5.715 2.135 1.00 97.50 108 LEU A C 1
ATOM 885 O O . LEU A 1 108 ? -6.231 -6.303 1.995 1.00 97.50 108 LEU A O 1
ATOM 889 N N . GLY A 1 109 ? -8.442 -6.128 1.571 1.00 97.50 109 GLY A N 1
ATOM 890 C CA . GLY A 1 109 ? -8.550 -7.251 0.636 1.00 97.50 109 GLY A CA 1
ATOM 891 C C . GLY A 1 109 ? -8.100 -6.937 -0.798 1.00 97.50 109 GLY A C 1
ATOM 892 O O . GLY A 1 109 ? -7.775 -7.860 -1.543 1.00 97.50 109 GLY A O 1
ATOM 893 N N . ALA A 1 110 ? -8.026 -5.659 -1.184 1.00 97.88 110 ALA A N 1
ATOM 894 C CA . ALA A 1 110 ? -7.592 -5.202 -2.508 1.00 97.88 110 ALA A CA 1
ATOM 895 C C . ALA A 1 110 ? -6.058 -5.250 -2.662 1.00 97.88 110 ALA A C 1
ATOM 897 O O . ALA A 1 110 ? -5.366 -4.232 -2.661 1.00 97.88 110 ALA A O 1
ATOM 898 N N . ARG A 1 111 ? -5.506 -6.469 -2.720 1.00 98.06 111 ARG A N 1
ATOM 899 C CA . ARG A 1 111 ? -4.056 -6.753 -2.735 1.00 98.06 111 ARG A CA 1
ATOM 900 C C . ARG A 1 111 ? -3.302 -6.050 -3.871 1.00 98.06 111 ARG A C 1
ATOM 902 O O . ARG A 1 111 ? -2.141 -5.691 -3.698 1.00 98.06 111 ARG A O 1
ATOM 909 N N . ASP A 1 112 ? -3.957 -5.876 -5.011 1.00 97.88 112 ASP A N 1
ATOM 910 C CA . ASP A 1 112 ? -3.453 -5.182 -6.195 1.00 97.88 112 ASP A CA 1
ATOM 911 C C . ASP A 1 112 ? -3.163 -3.704 -5.922 1.00 97.88 112 ASP A C 1
ATOM 913 O O . ASP A 1 112 ? -2.072 -3.245 -6.242 1.00 97.88 112 ASP A O 1
ATOM 917 N N . ILE A 1 113 ? -4.053 -2.997 -5.219 1.00 97.81 113 ILE A N 1
ATOM 918 C CA . ILE A 1 113 ? -3.824 -1.599 -4.817 1.00 97.81 113 ILE A CA 1
ATOM 919 C C . ILE A 1 113 ? -2.549 -1.483 -3.966 1.00 97.81 113 ILE A C 1
ATOM 921 O O . ILE A 1 113 ? -1.693 -0.641 -4.220 1.00 97.81 113 ILE A O 1
ATOM 925 N N . TRP A 1 114 ? -2.358 -2.374 -2.987 1.00 97.75 114 TRP A N 1
ATOM 926 C CA . TRP A 1 114 ? -1.140 -2.373 -2.162 1.00 97.75 114 TRP A CA 1
ATOM 927 C C . TRP A 1 114 ? 0.128 -2.685 -2.965 1.00 97.75 114 TRP A C 1
ATOM 929 O O . TRP A 1 114 ? 1.202 -2.194 -2.622 1.00 97.75 114 TRP A O 1
ATOM 939 N N . ALA A 1 115 ? 0.016 -3.514 -4.005 1.00 97.56 115 ALA A N 1
ATOM 940 C CA . ALA A 1 115 ? 1.118 -3.869 -4.893 1.00 97.56 115 ALA A CA 1
ATOM 941 C C . ALA A 1 115 ? 1.481 -2.737 -5.871 1.00 97.56 115 ALA A C 1
ATOM 943 O O . ALA A 1 115 ? 2.636 -2.645 -6.292 1.00 97.56 115 ALA A O 1
ATOM 944 N N . GLU A 1 116 ? 0.510 -1.891 -6.221 1.00 96.94 116 GLU A N 1
ATOM 945 C CA . GLU A 1 116 ? 0.670 -0.752 -7.129 1.00 96.94 116 GLU A CA 1
ATOM 946 C C . GLU A 1 116 ? 1.305 0.482 -6.453 1.00 96.94 116 GLU A C 1
ATOM 948 O O . GLU A 1 116 ? 1.866 1.344 -7.129 1.00 96.94 116 GLU A O 1
ATOM 953 N N . GLU A 1 117 ? 1.265 0.541 -5.122 1.00 95.56 117 GLU A N 1
ATOM 954 C CA . GLU A 1 117 ? 1.622 1.720 -4.324 1.00 95.56 117 GLU A CA 1
ATOM 955 C C . GLU A 1 117 ? 2.926 1.532 -3.516 1.00 95.56 117 GLU A C 1
ATOM 957 O O . GLU A 1 117 ? 3.152 2.190 -2.499 1.00 95.56 117 GLU A O 1
ATOM 962 N N . ILE A 1 118 ? 3.815 0.611 -3.911 1.00 94.88 118 ILE A N 1
ATOM 963 C CA . ILE A 1 118 ? 5.051 0.361 -3.152 1.00 94.88 118 ILE A CA 1
ATOM 964 C C . ILE A 1 118 ? 5.981 1.571 -3.237 1.00 94.88 118 ILE A C 1
ATOM 966 O O . ILE A 1 118 ? 6.403 1.962 -4.318 1.00 94.88 118 ILE A O 1
ATOM 970 N N . GLY A 1 119 ? 6.376 2.100 -2.078 1.00 90.19 119 GLY A N 1
ATOM 971 C CA . GLY A 1 119 ? 7.355 3.186 -1.971 1.00 90.19 119 GLY A CA 1
ATOM 972 C C . GLY A 1 119 ? 6.766 4.598 -2.048 1.00 90.19 119 GLY A C 1
ATOM 973 O O . GLY A 1 119 ? 7.492 5.547 -1.767 1.00 90.19 119 GLY A O 1
ATOM 974 N N . THR A 1 120 ? 5.456 4.741 -2.295 1.00 90.12 120 THR A N 1
ATOM 975 C CA . THR A 1 120 ? 4.776 6.052 -2.269 1.00 90.12 120 THR A CA 1
ATOM 976 C C . THR A 1 120 ? 4.819 6.700 -0.889 1.00 90.12 120 THR A C 1
ATOM 978 O O . THR A 1 120 ? 4.933 7.913 -0.777 1.00 90.12 120 THR A O 1
ATOM 981 N N . ILE A 1 121 ? 4.824 5.894 0.177 1.00 89.81 121 ILE A N 1
ATOM 982 C CA . ILE A 1 121 ? 5.204 6.343 1.519 1.00 89.81 121 ILE A CA 1
ATOM 983 C C . ILE A 1 121 ? 6.654 5.915 1.767 1.00 89.81 121 ILE A C 1
ATOM 985 O O . ILE A 1 121 ? 6.893 4.713 1.953 1.00 89.81 121 ILE A O 1
ATOM 989 N N . PRO A 1 122 ? 7.620 6.850 1.846 1.00 85.38 122 PRO A N 1
ATOM 990 C CA . PRO A 1 122 ? 9.051 6.544 1.897 1.00 85.38 122 PRO A CA 1
ATOM 991 C C . PRO A 1 122 ? 9.518 6.050 3.280 1.00 85.38 122 PRO A C 1
ATOM 993 O O . PRO A 1 122 ? 10.618 6.340 3.726 1.00 85.38 122 PRO A O 1
ATOM 996 N N . HIS A 1 123 ? 8.701 5.262 3.981 1.00 86.88 123 HIS A N 1
ATOM 997 C CA . HIS A 1 123 ? 8.996 4.743 5.311 1.00 86.88 123 HIS A CA 1
ATOM 998 C C . HIS A 1 123 ? 8.986 3.212 5.324 1.00 86.88 123 HIS A C 1
ATOM 1000 O O . HIS A 1 123 ? 7.989 2.584 4.964 1.00 86.88 123 HIS A O 1
ATOM 1006 N N . TRP A 1 124 ? 10.055 2.581 5.832 1.00 86.81 124 TRP A N 1
ATOM 1007 C CA . TRP A 1 124 ? 10.202 1.117 5.792 1.00 86.81 124 TRP A CA 1
ATOM 1008 C C . TRP A 1 124 ? 9.002 0.361 6.376 1.00 86.81 124 TRP A C 1
ATOM 1010 O O . TRP A 1 124 ? 8.554 -0.619 5.792 1.00 86.81 124 TRP A O 1
ATOM 1020 N N . ARG A 1 125 ? 8.452 0.802 7.518 1.00 89.31 125 ARG A N 1
ATOM 1021 C CA . ARG A 1 125 ? 7.291 0.114 8.124 1.00 89.31 125 ARG A CA 1
ATOM 1022 C C . ARG A 1 125 ? 6.039 0.188 7.242 1.00 89.31 125 ARG A C 1
ATOM 1024 O O . ARG A 1 125 ? 5.195 -0.703 7.317 1.00 89.31 125 ARG A O 1
ATOM 1031 N N . ALA A 1 126 ? 5.906 1.247 6.443 1.00 91.06 126 ALA A N 1
ATOM 1032 C CA . ALA A 1 126 ? 4.818 1.372 5.482 1.00 91.06 126 ALA A CA 1
ATOM 1033 C C . ALA A 1 126 ? 5.062 0.419 4.308 1.00 91.06 126 ALA A C 1
ATOM 1035 O O . ALA A 1 126 ? 4.213 -0.424 4.040 1.00 91.06 126 ALA A O 1
ATOM 1036 N N . ILE A 1 127 ? 6.262 0.444 3.720 1.00 91.75 127 ILE A N 1
ATOM 1037 C CA . ILE A 1 127 ? 6.660 -0.476 2.643 1.00 91.75 127 ILE A CA 1
ATOM 1038 C C . ILE A 1 127 ? 6.476 -1.939 3.052 1.00 91.75 127 ILE A C 1
ATOM 1040 O O . ILE A 1 127 ? 5.846 -2.699 2.323 1.00 91.75 127 ILE A O 1
ATOM 1044 N N . SER A 1 128 ? 6.951 -2.346 4.231 1.00 92.06 128 SER A N 1
ATOM 1045 C CA . SER A 1 128 ? 6.787 -3.724 4.708 1.00 92.06 128 SER A CA 1
ATOM 1046 C C . SER A 1 128 ? 5.315 -4.091 4.913 1.00 92.06 128 SER A C 1
ATOM 1048 O O . SER A 1 128 ? 4.903 -5.219 4.640 1.00 92.06 128 SER A O 1
ATOM 1050 N N . THR A 1 129 ? 4.493 -3.132 5.348 1.00 95.31 129 THR A N 1
ATOM 1051 C CA . THR A 1 129 ? 3.044 -3.315 5.452 1.00 95.31 129 THR A CA 1
ATOM 1052 C C . THR A 1 129 ? 2.407 -3.493 4.079 1.00 95.31 129 THR A C 1
ATOM 1054 O O . THR A 1 129 ? 1.560 -4.373 3.934 1.00 95.31 129 THR A O 1
ATOM 1057 N N . PHE A 1 130 ? 2.815 -2.708 3.081 1.00 96.12 130 PHE A N 1
ATOM 1058 C CA . PHE A 1 130 ? 2.276 -2.792 1.727 1.00 96.12 130 PHE A CA 1
ATOM 1059 C C . PHE A 1 130 ? 2.698 -4.101 1.062 1.00 96.12 130 PHE A C 1
ATOM 1061 O O . PHE A 1 130 ? 1.840 -4.807 0.551 1.00 96.12 130 PHE A O 1
ATOM 1068 N N . LEU A 1 131 ? 3.971 -4.495 1.173 1.00 95.88 131 LEU A N 1
ATOM 1069 C CA . LEU A 1 131 ? 4.471 -5.786 0.689 1.00 95.88 131 LEU A CA 1
ATOM 1070 C C . LEU A 1 131 ? 3.692 -6.956 1.298 1.00 95.88 131 LEU A C 1
ATOM 1072 O O . LEU A 1 131 ? 3.229 -7.834 0.575 1.00 95.88 131 LEU A O 1
ATOM 1076 N N . ARG A 1 132 ? 3.476 -6.940 2.620 1.00 96.56 132 ARG A N 1
ATOM 1077 C CA . ARG A 1 132 ? 2.684 -7.972 3.303 1.00 96.56 132 ARG A CA 1
ATOM 1078 C C . ARG A 1 132 ? 1.241 -8.025 2.794 1.00 96.56 132 ARG A C 1
ATOM 1080 O O . ARG A 1 132 ? 0.699 -9.113 2.648 1.00 96.56 132 ARG A O 1
ATOM 1087 N N . ARG A 1 133 ? 0.610 -6.874 2.544 1.00 97.00 133 ARG A N 1
ATOM 1088 C CA . ARG A 1 133 ? -0.778 -6.797 2.045 1.00 97.00 133 ARG A CA 1
ATOM 1089 C C . ARG A 1 133 ? -0.891 -7.178 0.570 1.00 97.00 133 ARG A C 1
ATOM 1091 O O . ARG A 1 133 ? -1.833 -7.864 0.193 1.00 97.00 133 ARG A O 1
ATOM 1098 N N . ALA A 1 134 ? 0.103 -6.826 -0.239 1.00 97.62 134 ALA A N 1
ATOM 1099 C CA . ALA A 1 134 ? 0.238 -7.296 -1.612 1.00 97.62 134 ALA A CA 1
ATOM 1100 C C . ALA A 1 134 ? 0.410 -8.826 -1.681 1.00 97.62 134 ALA A C 1
ATOM 1102 O O . ALA A 1 134 ? 0.071 -9.445 -2.688 1.00 97.62 134 ALA A O 1
ATOM 1103 N N . GLY A 1 135 ? 0.899 -9.459 -0.608 1.00 96.56 135 GLY A N 1
ATOM 1104 C CA . GLY A 1 135 ? 1.277 -10.875 -0.558 1.00 96.56 135 GLY A CA 1
ATOM 1105 C C . GLY A 1 135 ? 2.485 -11.160 -1.451 1.00 96.56 135 GLY A C 1
ATOM 1106 O O . GLY A 1 135 ? 3.228 -10.231 -1.758 1.00 96.56 135 GLY A O 1
ATOM 1107 N N . ASP A 1 136 ? 2.692 -12.409 -1.878 1.00 95.69 136 ASP A N 1
ATOM 1108 C CA . ASP A 1 136 ? 3.986 -12.855 -2.439 1.00 95.69 136 ASP A CA 1
ATOM 1109 C C . ASP A 1 136 ? 4.031 -13.016 -3.967 1.00 95.69 136 ASP A C 1
ATOM 1111 O O . ASP A 1 136 ? 5.105 -13.016 -4.568 1.00 95.69 136 ASP A O 1
ATOM 1115 N N . ASP A 1 137 ? 2.879 -13.125 -4.619 1.00 95.69 137 ASP A N 1
ATOM 1116 C CA . ASP A 1 137 ? 2.746 -13.498 -6.032 1.00 95.69 137 ASP A CA 1
ATOM 1117 C C . ASP A 1 137 ? 2.510 -12.304 -6.965 1.00 95.69 137 ASP A C 1
ATOM 1119 O O . ASP A 1 137 ? 2.946 -12.333 -8.125 1.00 95.69 137 ASP A O 1
ATOM 1123 N N . LEU A 1 138 ? 1.884 -11.236 -6.457 1.00 97.38 138 LEU A N 1
ATOM 1124 C CA . LEU A 1 138 ? 1.528 -10.080 -7.274 1.00 97.38 138 LEU A CA 1
ATOM 1125 C C . LEU A 1 138 ? 2.772 -9.336 -7.789 1.00 97.38 138 LEU A C 1
ATOM 1127 O O . LEU A 1 138 ? 3.724 -9.122 -7.021 1.00 97.38 138 LEU A O 1
ATOM 1131 N N . PRO A 1 139 ? 2.777 -8.929 -9.073 1.00 97.31 139 PRO A N 1
ATOM 1132 C CA . PRO A 1 139 ? 3.734 -7.961 -9.591 1.00 97.31 139 PRO A CA 1
ATOM 1133 C C . PRO A 1 139 ? 3.691 -6.666 -8.771 1.00 97.31 139 PRO A C 1
ATOM 1135 O O . PRO A 1 139 ? 2.616 -6.233 -8.376 1.00 97.31 139 PRO A O 1
ATOM 1138 N N . LEU A 1 140 ? 4.849 -6.049 -8.535 1.00 97.56 140 LEU A N 1
ATOM 1139 C CA . LEU A 1 140 ? 4.954 -4.793 -7.786 1.00 97.56 140 LEU A CA 1
ATOM 1140 C C . LEU A 1 140 ? 5.237 -3.598 -8.701 1.00 97.56 140 LEU A C 1
ATOM 1142 O 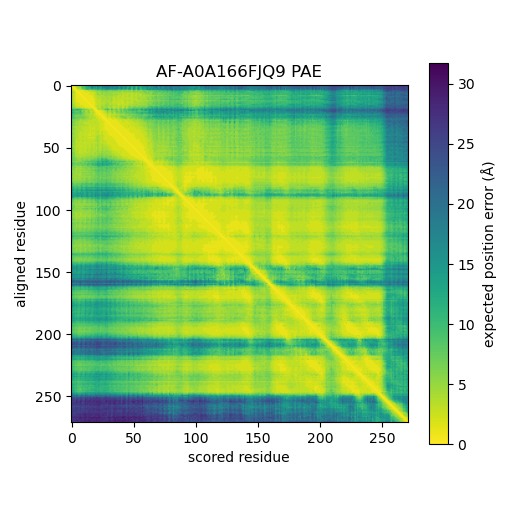O . LEU A 1 140 ? 6.138 -3.672 -9.545 1.00 97.56 140 LEU A O 1
ATOM 1146 N N . ARG A 1 141 ? 4.535 -2.486 -8.479 1.00 96.75 141 ARG A N 1
ATOM 1147 C CA . ARG A 1 141 ? 4.933 -1.166 -8.971 1.00 96.75 141 ARG A CA 1
ATOM 1148 C C . ARG A 1 141 ? 5.657 -0.450 -7.843 1.00 96.75 141 ARG A C 1
ATOM 1150 O O . ARG A 1 141 ? 5.082 -0.201 -6.790 1.00 96.75 141 ARG A O 1
ATOM 1157 N N . VAL A 1 142 ? 6.931 -0.161 -8.065 1.00 94.06 142 VAL A N 1
ATOM 1158 C CA . VAL A 1 142 ? 7.785 0.537 -7.106 1.00 94.06 142 VAL A CA 1
ATOM 1159 C C . VAL A 1 142 ? 7.909 1.982 -7.560 1.00 94.06 142 VAL A C 1
ATOM 1161 O O . VAL A 1 142 ? 8.407 2.234 -8.652 1.00 94.06 142 VAL A O 1
ATOM 1164 N N . SER A 1 143 ? 7.447 2.913 -6.737 1.00 92.06 143 SER A N 1
ATOM 1165 C CA . SER A 1 143 ? 7.601 4.349 -6.942 1.00 92.06 143 SER A CA 1
ATOM 1166 C C . SER A 1 143 ? 8.473 4.914 -5.834 1.00 92.06 143 SER A C 1
ATOM 1168 O O . SER A 1 143 ? 8.244 4.623 -4.662 1.00 92.06 143 SER A O 1
ATOM 1170 N N . VAL A 1 144 ? 9.474 5.708 -6.186 1.00 87.69 144 VAL A N 1
ATOM 1171 C CA . VAL A 1 144 ? 10.288 6.449 -5.222 1.00 87.69 144 VAL A CA 1
ATOM 1172 C C . VAL A 1 144 ? 10.273 7.903 -5.660 1.00 87.69 144 VAL A C 1
ATOM 1174 O O . VAL A 1 144 ? 10.858 8.249 -6.681 1.00 87.69 144 VAL A O 1
ATOM 1177 N N . GLU A 1 145 ? 9.553 8.725 -4.904 1.00 86.31 145 GLU A N 1
ATOM 1178 C CA . GLU A 1 145 ? 9.478 10.166 -5.132 1.00 86.31 145 GLU A CA 1
ATOM 1179 C C . GLU A 1 145 ? 10.633 10.887 -4.450 1.00 86.31 145 GLU A C 1
ATOM 1181 O O . GLU A 1 145 ? 11.197 10.414 -3.453 1.00 86.31 145 GLU A O 1
ATOM 1186 N N . SER A 1 146 ? 10.953 12.058 -4.983 1.00 77.88 146 SER A N 1
ATOM 1187 C CA . SER A 1 146 ? 12.205 12.723 -4.690 1.00 77.88 146 SER A CA 1
ATOM 1188 C C . SER A 1 146 ? 12.286 13.265 -3.251 1.00 77.88 146 SER A C 1
ATOM 1190 O O . SER A 1 146 ? 13.211 12.952 -2.493 1.00 77.88 146 SER A O 1
ATOM 1192 N N . SER A 1 147 ? 11.175 13.839 -2.774 1.00 73.62 147 SER A N 1
ATOM 1193 C CA . SER A 1 147 ? 10.974 14.237 -1.369 1.00 73.62 147 SER A CA 1
ATOM 1194 C C . SER A 1 147 ? 11.161 13.097 -0.347 1.00 73.62 147 SER A C 1
ATOM 1196 O O . SER A 1 147 ? 11.340 13.339 0.850 1.00 73.62 147 SER A O 1
ATOM 1198 N N . GLY A 1 148 ? 11.126 11.840 -0.802 1.00 66.75 148 GLY A N 1
ATOM 1199 C CA . GLY A 1 148 ? 11.307 10.641 0.005 1.00 66.75 148 GLY A CA 1
ATOM 1200 C C . GLY A 1 148 ? 12.700 10.019 -0.060 1.00 66.75 148 GLY A C 1
ATOM 1201 O O . GLY A 1 148 ? 12.940 9.049 0.662 1.00 66.75 148 GLY A O 1
ATOM 1202 N N . ILE A 1 149 ? 13.627 10.526 -0.881 1.00 66.69 149 ILE A N 1
ATOM 1203 C CA . ILE A 1 149 ? 14.877 9.822 -1.213 1.00 66.69 149 ILE A CA 1
ATOM 1204 C C . ILE A 1 149 ? 15.746 9.562 0.009 1.00 66.69 149 ILE A C 1
ATOM 1206 O O . ILE A 1 149 ? 16.230 8.448 0.149 1.00 66.69 149 ILE A O 1
ATOM 1210 N N . ALA A 1 150 ? 15.929 10.500 0.939 1.00 69.75 150 ALA A N 1
ATOM 1211 C CA . ALA A 1 150 ? 16.771 10.250 2.118 1.00 69.75 150 ALA A CA 1
ATOM 1212 C C . ALA A 1 150 ? 16.271 9.046 2.950 1.00 69.75 150 ALA A C 1
ATOM 1214 O O . ALA A 1 150 ? 17.052 8.258 3.490 1.00 69.75 150 ALA A O 1
ATOM 1215 N N . GLN A 1 151 ? 14.951 8.855 3.015 1.00 69.25 151 GLN A N 1
ATOM 1216 C CA . GLN A 1 151 ? 14.335 7.747 3.744 1.00 69.25 151 GLN A CA 1
ATOM 1217 C C . GLN A 1 151 ? 14.256 6.481 2.878 1.00 69.25 151 GLN A C 1
ATOM 1219 O O . GLN A 1 151 ? 14.584 5.392 3.353 1.00 69.25 151 GLN A O 1
ATOM 1224 N N . ALA A 1 152 ? 13.924 6.608 1.592 1.00 67.94 152 ALA A N 1
ATOM 1225 C CA . ALA A 1 152 ? 13.917 5.511 0.628 1.00 67.94 152 ALA A CA 1
ATOM 1226 C C . ALA A 1 152 ? 15.323 4.930 0.423 1.00 67.94 152 ALA A C 1
ATOM 1228 O O . ALA A 1 152 ? 15.519 3.720 0.454 1.00 67.94 152 ALA A O 1
ATOM 1229 N N . THR A 1 153 ? 16.347 5.765 0.306 1.00 67.56 153 THR A N 1
ATOM 1230 C CA . THR A 1 153 ? 17.740 5.326 0.233 1.00 67.56 153 THR A CA 1
ATOM 1231 C C . THR A 1 153 ? 18.168 4.630 1.505 1.00 67.56 153 THR A C 1
ATOM 1233 O O . THR A 1 153 ? 18.945 3.701 1.394 1.00 67.56 153 THR A O 1
ATOM 1236 N N . SER A 1 154 ? 17.635 4.935 2.692 1.00 68.19 154 SER A N 1
ATOM 1237 C CA . SER A 1 154 ? 17.904 4.099 3.875 1.00 68.19 154 SER A CA 1
ATOM 1238 C C . SER A 1 154 ? 17.381 2.660 3.710 1.00 68.19 154 SER A C 1
ATOM 1240 O O . SER A 1 154 ? 18.029 1.709 4.153 1.00 68.19 154 SER A O 1
ATOM 1242 N N . ILE A 1 155 ? 16.263 2.482 2.996 1.00 67.44 155 ILE A N 1
ATOM 1243 C CA . ILE A 1 155 ? 15.695 1.169 2.657 1.00 67.44 155 ILE A CA 1
ATOM 1244 C C . ILE A 1 155 ? 16.603 0.435 1.660 1.00 67.44 155 ILE A C 1
ATOM 1246 O O . ILE A 1 155 ? 16.875 -0.752 1.836 1.00 67.44 155 ILE A O 1
ATOM 1250 N N . TRP A 1 156 ? 17.138 1.142 0.662 1.00 67.69 156 TRP A N 1
ATOM 1251 C CA . TRP A 1 156 ? 18.019 0.563 -0.361 1.00 67.69 156 TRP A CA 1
ATOM 1252 C C . TRP A 1 156 ? 19.468 0.347 0.117 1.00 67.69 156 TRP A C 1
ATOM 1254 O O . TRP A 1 156 ? 20.062 -0.699 -0.159 1.00 67.69 156 TRP A O 1
ATOM 1264 N N . ARG A 1 157 ? 20.022 1.309 0.868 1.00 65.50 157 ARG A N 1
ATOM 1265 C CA . ARG A 1 157 ? 21.379 1.331 1.450 1.00 65.50 157 ARG A CA 1
ATOM 1266 C C . ARG A 1 157 ? 21.510 0.356 2.614 1.00 65.50 157 ARG A C 1
ATOM 1268 O O . ARG A 1 157 ? 22.582 -0.208 2.802 1.00 65.50 157 ARG A O 1
ATOM 1275 N N . GLY A 1 158 ? 20.439 0.125 3.378 1.00 58.75 158 GLY A N 1
ATOM 1276 C CA . GLY A 1 158 ? 20.457 -0.634 4.635 1.00 58.75 158 GLY A CA 1
ATOM 1277 C C . GLY A 1 158 ? 20.751 -2.135 4.522 1.00 58.75 158 GLY A C 1
ATOM 1278 O O . GLY A 1 158 ? 20.540 -2.857 5.492 1.00 58.75 158 GLY A O 1
ATOM 1279 N N . GLY A 1 159 ? 21.187 -2.636 3.361 1.00 54.94 159 GLY A N 1
ATOM 1280 C CA . GLY A 1 159 ? 21.584 -4.036 3.181 1.00 54.94 159 GLY A CA 1
ATOM 1281 C C . GLY A 1 159 ? 20.451 -5.046 3.369 1.00 54.94 159 GLY A C 1
ATOM 1282 O O . GLY A 1 159 ? 20.702 -6.248 3.368 1.00 54.94 159 GLY A O 1
ATOM 1283 N N . ARG A 1 160 ? 19.201 -4.587 3.508 1.00 66.19 160 ARG A N 1
ATOM 1284 C CA . ARG A 1 160 ? 18.050 -5.473 3.630 1.00 66.19 160 ARG A CA 1
ATOM 1285 C C . ARG A 1 160 ? 17.811 -6.158 2.289 1.00 66.19 160 ARG A C 1
ATOM 1287 O O . ARG A 1 160 ? 17.501 -5.541 1.267 1.00 66.19 160 ARG A O 1
ATOM 1294 N N . SER A 1 161 ? 18.114 -7.447 2.283 1.00 61.78 161 SER A N 1
ATOM 1295 C CA . SER A 1 161 ? 18.062 -8.354 1.139 1.00 61.78 161 SER A CA 1
ATOM 1296 C C . SER A 1 161 ? 16.653 -8.890 0.869 1.00 61.78 161 SER A C 1
ATOM 1298 O O . SER A 1 161 ? 16.468 -9.664 -0.064 1.00 61.78 161 SER A O 1
ATOM 1300 N N . ASP A 1 162 ? 15.663 -8.479 1.660 1.00 74.56 162 ASP A N 1
ATOM 1301 C CA . ASP A 1 162 ? 14.292 -8.985 1.632 1.00 74.56 162 ASP A CA 1
ATOM 1302 C C . ASP A 1 162 ? 13.364 -8.222 0.681 1.00 74.56 162 ASP A C 1
ATOM 1304 O O . ASP A 1 162 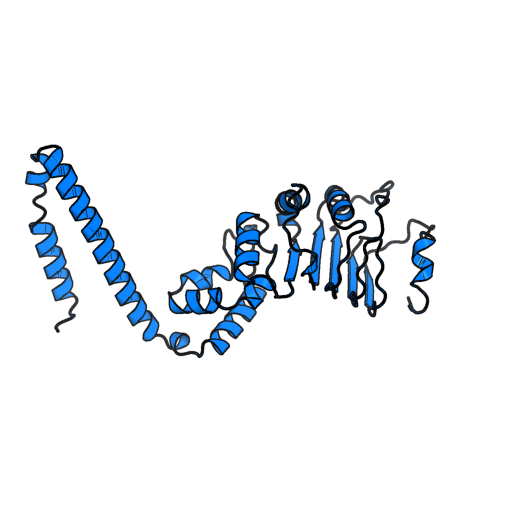? 12.282 -8.725 0.379 1.00 74.56 162 ASP A O 1
ATOM 1308 N N . PHE A 1 163 ? 13.758 -7.049 0.166 1.00 84.38 163 PHE A N 1
ATOM 1309 C CA . PHE A 1 163 ? 12.921 -6.357 -0.812 1.00 84.38 163 PHE A CA 1
ATOM 1310 C C . PHE A 1 163 ? 12.810 -7.216 -2.083 1.00 84.38 163 PHE A C 1
ATOM 1312 O O . PHE A 1 163 ? 13.824 -7.468 -2.746 1.00 84.38 163 PHE A O 1
ATOM 1319 N N . PRO A 1 164 ? 11.603 -7.660 -2.476 1.00 90.94 164 PRO A N 1
ATOM 1320 C CA . PRO A 1 164 ? 11.455 -8.680 -3.499 1.00 90.94 164 PRO A CA 1
ATOM 1321 C C . PRO A 1 164 ? 11.487 -8.063 -4.906 1.00 90.94 164 PRO A C 1
ATOM 1323 O O . PRO A 1 164 ? 10.524 -8.149 -5.667 1.00 90.94 164 PRO A O 1
ATOM 1326 N N . LEU A 1 165 ? 12.625 -7.466 -5.275 1.00 88.25 165 LEU A N 1
ATOM 1327 C CA . LEU A 1 165 ? 12.860 -6.768 -6.548 1.00 88.25 165 LEU A CA 1
ATOM 1328 C C . LEU A 1 165 ? 12.536 -7.632 -7.778 1.00 88.25 165 LEU A C 1
ATOM 1330 O O . LEU A 1 165 ? 12.086 -7.127 -8.799 1.00 88.25 165 LEU A O 1
ATOM 1334 N N . ARG A 1 166 ? 12.646 -8.961 -7.661 1.00 92.19 166 ARG A N 1
ATOM 1335 C CA . ARG A 1 166 ? 12.256 -9.925 -8.710 1.00 92.19 166 ARG A CA 1
ATOM 1336 C C . ARG A 1 166 ? 10.772 -9.858 -9.092 1.00 92.19 166 ARG A C 1
ATOM 1338 O O . ARG A 1 166 ? 10.392 -10.377 -10.141 1.00 92.19 166 ARG A O 1
ATOM 1345 N N . ARG A 1 167 ? 9.934 -9.265 -8.236 1.00 95.50 167 ARG A N 1
ATOM 1346 C CA . ARG A 1 167 ? 8.509 -9.022 -8.484 1.00 95.50 167 ARG A CA 1
ATOM 1347 C C . ARG A 1 167 ? 8.231 -7.664 -9.115 1.00 95.50 167 ARG A C 1
ATOM 1349 O O . ARG A 1 167 ? 7.118 -7.476 -9.599 1.00 95.50 167 ARG A O 1
ATOM 1356 N N . ALA A 1 168 ? 9.196 -6.746 -9.105 1.00 95.88 168 ALA A N 1
ATOM 1357 C CA . ALA A 1 168 ? 9.017 -5.424 -9.680 1.00 95.88 168 ALA A CA 1
ATOM 1358 C C . ALA A 1 168 ? 8.714 -5.553 -11.177 1.00 95.88 168 ALA A C 1
ATOM 1360 O O . ALA A 1 168 ? 9.483 -6.159 -11.924 1.00 95.88 168 ALA A O 1
ATOM 1361 N N . HIS A 1 169 ? 7.569 -5.015 -11.591 1.00 97.44 169 HIS A N 1
ATOM 1362 C CA . HIS A 1 169 ? 7.160 -4.949 -12.993 1.00 97.44 169 HIS A CA 1
ATOM 1363 C C . HIS A 1 169 ? 7.241 -3.535 -13.554 1.00 97.44 169 HIS A C 1
ATOM 1365 O O . HIS A 1 169 ? 7.506 -3.366 -14.744 1.00 97.44 169 HIS A O 1
ATOM 1371 N N . THR A 1 170 ? 7.035 -2.538 -12.700 1.00 97.44 170 THR A N 1
ATOM 1372 C CA . THR A 1 170 ? 7.199 -1.127 -13.019 1.00 97.44 170 THR A CA 1
ATOM 1373 C C . THR A 1 170 ? 8.042 -0.502 -11.924 1.00 97.44 170 THR A C 1
ATOM 1375 O O . THR A 1 170 ? 7.780 -0.729 -10.743 1.00 97.44 170 THR A O 1
ATOM 1378 N N . ILE A 1 171 ? 9.043 0.274 -12.315 1.00 95.12 171 ILE A N 1
ATOM 1379 C CA . ILE A 1 171 ? 9.842 1.085 -11.401 1.00 95.12 171 ILE A CA 1
ATOM 1380 C C . ILE A 1 171 ? 9.768 2.517 -11.902 1.00 95.12 171 ILE A C 1
ATOM 1382 O O . ILE A 1 171 ? 10.074 2.755 -13.065 1.00 95.12 171 ILE A O 1
ATOM 1386 N N . SER A 1 172 ? 9.346 3.429 -11.037 1.00 94.25 172 SER A N 1
ATOM 1387 C CA . SER A 1 172 ? 9.392 4.870 -11.254 1.00 94.25 172 SER A CA 1
ATOM 1388 C C . SER A 1 172 ? 10.261 5.475 -10.176 1.00 94.25 172 SER A C 1
ATOM 1390 O O . SER A 1 172 ? 10.037 5.226 -8.989 1.00 94.25 172 SER A O 1
ATOM 1392 N N . TRP A 1 173 ? 11.262 6.241 -10.573 1.00 90.38 173 TRP A N 1
ATOM 1393 C CA . TRP A 1 173 ? 12.185 6.824 -9.624 1.00 90.38 173 TRP A CA 1
ATOM 1394 C C . TRP A 1 173 ? 12.541 8.253 -9.984 1.00 90.38 173 TRP A C 1
ATOM 1396 O O . TRP A 1 173 ? 13.029 8.526 -11.077 1.00 90.38 173 TRP A O 1
ATOM 1406 N N . GLU A 1 174 ? 12.316 9.144 -9.030 1.00 91.00 174 GLU A N 1
ATOM 1407 C CA . GLU A 1 174 ? 12.715 10.536 -9.096 1.00 91.00 174 GLU A CA 1
ATOM 1408 C C . GLU A 1 174 ? 13.858 10.790 -8.106 1.00 91.00 174 GLU A C 1
ATOM 1410 O O . GLU A 1 174 ? 13.797 10.356 -6.951 1.00 91.00 174 GLU A O 1
ATOM 1415 N N . ILE A 1 175 ? 14.914 11.449 -8.580 1.00 86.06 175 ILE A N 1
ATOM 1416 C CA . ILE A 1 175 ? 16.171 11.696 -7.872 1.00 86.06 175 ILE A CA 1
ATOM 1417 C C . ILE A 1 175 ? 16.400 13.209 -7.796 1.00 86.06 175 ILE A C 1
ATOM 1419 O O . ILE A 1 175 ? 16.469 13.852 -8.836 1.00 86.06 175 ILE A O 1
ATOM 1423 N N . ASP A 1 176 ? 16.531 13.768 -6.593 1.00 84.50 176 ASP A N 1
ATOM 1424 C CA . ASP A 1 176 ? 16.842 15.194 -6.386 1.00 84.50 176 ASP A CA 1
ATOM 1425 C C . ASP A 1 176 ? 18.352 15.465 -6.317 1.00 84.50 176 ASP A C 1
ATOM 1427 O O . ASP A 1 176 ? 18.801 16.542 -6.688 1.00 84.50 176 ASP A O 1
ATOM 1431 N N . ASP A 1 177 ? 19.136 14.516 -5.789 1.00 81.38 177 ASP A N 1
ATOM 1432 C CA . ASP A 1 177 ? 20.581 14.668 -5.586 1.00 81.38 177 ASP A CA 1
ATOM 1433 C C . ASP A 1 177 ? 21.321 13.541 -6.310 1.00 81.38 177 ASP A C 1
ATOM 1435 O O . ASP A 1 177 ? 21.077 12.347 -6.108 1.00 81.38 177 ASP A O 1
ATOM 1439 N N . GLU A 1 178 ? 22.275 13.923 -7.147 1.00 77.44 178 GLU A N 1
ATOM 1440 C CA . GLU A 1 178 ? 23.148 13.028 -7.898 1.00 77.44 178 GLU A CA 1
ATOM 1441 C C . GLU A 1 178 ? 23.885 12.004 -7.009 1.00 77.44 178 GLU A C 1
ATOM 1443 O O . GLU A 1 178 ? 24.152 10.868 -7.420 1.00 77.44 178 GLU A O 1
ATOM 1448 N N . LYS A 1 179 ? 24.154 12.344 -5.743 1.00 80.88 179 LYS A N 1
ATOM 1449 C CA . LYS A 1 179 ? 24.768 11.433 -4.761 1.00 80.88 179 LYS A CA 1
ATOM 1450 C C . LYS A 1 179 ? 23.901 10.216 -4.452 1.00 80.88 179 LYS A C 1
ATOM 1452 O O . LYS A 1 179 ? 24.414 9.214 -3.947 1.00 80.88 179 LYS A O 1
ATOM 1457 N N . ASP A 1 180 ? 22.603 10.274 -4.737 1.00 80.69 180 ASP A N 1
ATOM 1458 C CA . ASP A 1 180 ? 21.680 9.159 -4.542 1.00 80.69 180 ASP A CA 1
ATOM 1459 C C . ASP A 1 180 ? 21.615 8.205 -5.743 1.00 80.69 180 ASP A C 1
ATOM 1461 O O . ASP A 1 180 ? 21.134 7.074 -5.602 1.00 80.69 180 ASP A O 1
ATOM 1465 N N . VAL A 1 181 ? 22.202 8.588 -6.883 1.00 82.94 181 VAL A N 1
ATOM 1466 C CA . VAL A 1 181 ? 22.311 7.748 -8.085 1.00 82.94 181 VAL A CA 1
ATOM 1467 C C . VAL A 1 181 ? 23.207 6.534 -7.832 1.00 82.94 181 VAL A C 1
ATOM 1469 O O . VAL A 1 181 ? 22.833 5.401 -8.142 1.00 82.94 181 VAL A O 1
ATOM 1472 N N . GLU A 1 182 ? 24.388 6.728 -7.239 1.00 83.31 182 GLU A N 1
ATOM 1473 C CA . GLU A 1 182 ? 25.363 5.643 -7.066 1.00 83.31 182 GLU A CA 1
ATOM 1474 C C . GLU A 1 182 ? 24.862 4.510 -6.143 1.00 83.31 182 GLU A C 1
ATOM 1476 O O . GLU A 1 182 ? 24.938 3.342 -6.550 1.00 83.31 182 GLU A O 1
ATOM 1481 N N . PRO A 1 183 ? 24.313 4.777 -4.936 1.00 81.06 183 PRO A N 1
ATOM 1482 C CA . PRO A 1 183 ? 23.782 3.728 -4.065 1.00 81.06 183 PRO A CA 1
ATOM 1483 C C . PRO A 1 183 ? 22.714 2.869 -4.739 1.00 81.06 183 PRO A C 1
ATOM 1485 O O . PRO A 1 183 ? 22.661 1.655 -4.521 1.00 81.06 183 PRO A O 1
ATOM 1488 N N . PHE A 1 184 ? 21.882 3.484 -5.574 1.00 79.31 184 PHE A N 1
ATOM 1489 C CA . PHE A 1 184 ? 20.915 2.757 -6.375 1.00 79.31 184 PHE A CA 1
ATOM 1490 C C . PHE A 1 184 ? 21.586 1.937 -7.457 1.00 79.31 184 PHE A C 1
ATOM 1492 O O . PHE A 1 184 ? 21.370 0.731 -7.507 1.00 79.31 184 PHE A O 1
ATOM 1499 N N . LEU A 1 185 ? 22.443 2.534 -8.286 1.00 85.06 185 LEU A N 1
ATOM 1500 C CA . LEU A 1 185 ? 23.098 1.804 -9.369 1.00 85.06 185 LEU A CA 1
ATOM 1501 C C . LEU A 1 185 ? 23.826 0.575 -8.829 1.00 85.06 185 LEU A C 1
ATOM 1503 O O . LEU A 1 185 ? 23.720 -0.506 -9.399 1.00 85.06 185 LEU A O 1
ATOM 1507 N N . LYS A 1 186 ? 24.463 0.699 -7.663 1.00 84.94 186 LYS A N 1
ATOM 1508 C CA . LYS A 1 186 ? 25.10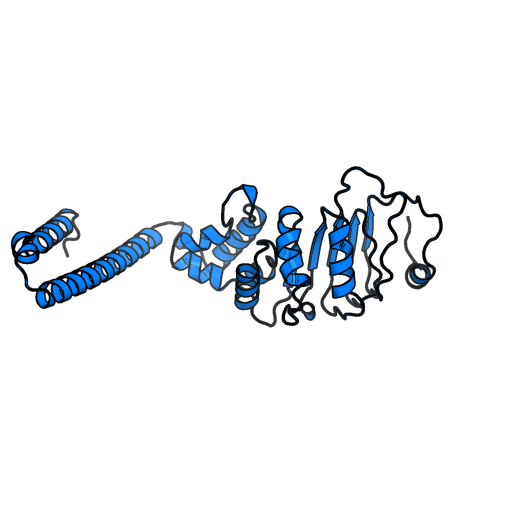4 -0.410 -6.958 1.00 84.94 186 LYS A CA 1
ATOM 1509 C C . LYS A 1 186 ? 24.132 -1.515 -6.529 1.00 84.94 186 LYS A C 1
ATOM 1511 O O . LYS A 1 186 ? 24.509 -2.683 -6.567 1.00 84.94 186 LYS A O 1
ATOM 1516 N N . LYS A 1 187 ? 22.905 -1.176 -6.121 1.00 82.25 187 LYS A N 1
ATOM 1517 C CA . LYS A 1 187 ? 21.865 -2.147 -5.736 1.00 82.25 187 LYS A CA 1
ATOM 1518 C C . LYS A 1 187 ? 21.301 -2.901 -6.942 1.00 82.25 187 LYS A C 1
ATOM 1520 O O . LYS A 1 187 ? 20.906 -4.052 -6.798 1.00 82.25 187 LYS A O 1
ATOM 1525 N N . PHE A 1 188 ? 21.260 -2.259 -8.105 1.00 84.06 188 PHE A N 1
ATOM 1526 C CA . PHE A 1 188 ? 20.729 -2.843 -9.336 1.00 84.06 188 PHE A CA 1
ATOM 1527 C C . PHE A 1 188 ? 21.812 -3.590 -10.117 1.00 84.06 188 PHE A C 1
ATOM 1529 O O . PHE A 1 188 ? 21.507 -4.555 -10.815 1.00 84.06 188 PHE A O 1
ATOM 1536 N N . ALA A 1 189 ? 23.071 -3.169 -9.990 1.00 87.12 189 ALA A N 1
ATOM 1537 C CA . ALA A 1 189 ? 24.187 -3.670 -10.774 1.00 87.12 189 ALA A CA 1
ATOM 1538 C C . ALA A 1 189 ? 24.307 -5.198 -10.726 1.00 87.12 189 ALA A C 1
ATOM 1540 O O . ALA A 1 189 ? 24.539 -5.799 -9.679 1.00 87.12 189 ALA A O 1
ATOM 1541 N N . GLY A 1 190 ? 24.211 -5.829 -11.897 1.00 87.25 190 GLY A N 1
ATOM 1542 C CA . GLY A 1 190 ? 24.334 -7.280 -12.049 1.00 87.25 190 GLY A CA 1
ATOM 1543 C C . GLY A 1 190 ? 23.139 -8.108 -11.558 1.00 87.25 190 GLY A C 1
ATOM 1544 O O . GLY A 1 190 ? 23.192 -9.332 -11.670 1.00 87.25 190 GLY A O 1
ATOM 1545 N N . GLU A 1 191 ? 22.066 -7.487 -11.064 1.00 90.88 191 GLU A N 1
ATOM 1546 C CA . GLU A 1 191 ? 20.845 -8.194 -10.671 1.00 90.88 191 GLU A CA 1
ATOM 1547 C C . GLU A 1 191 ? 20.014 -8.636 -11.886 1.00 90.88 191 GLU A C 1
ATOM 1549 O O . GLU A 1 191 ? 20.145 -8.111 -12.998 1.00 90.88 191 GLU A O 1
ATOM 1554 N N . ASN A 1 192 ? 19.130 -9.615 -11.669 1.00 93.62 192 ASN A N 1
ATOM 1555 C CA . ASN A 1 192 ? 18.196 -10.107 -12.683 1.00 93.62 192 ASN A CA 1
ATOM 1556 C C . ASN A 1 192 ? 16.749 -9.753 -12.320 1.00 93.62 192 ASN A C 1
ATOM 1558 O O . ASN A 1 192 ? 16.241 -10.146 -11.267 1.00 93.62 192 ASN A O 1
ATOM 1562 N N . TRP A 1 193 ? 16.078 -9.081 -13.249 1.00 94.56 193 TRP A N 1
ATOM 1563 C CA . TRP A 1 193 ? 14.764 -8.469 -13.107 1.00 94.56 193 TRP A CA 1
ATOM 1564 C C . TRP A 1 193 ? 13.801 -9.070 -14.132 1.00 94.56 193 TRP A C 1
ATOM 1566 O O . TRP A 1 193 ? 13.399 -8.414 -15.094 1.00 94.56 193 TRP A O 1
ATOM 1576 N N . PRO A 1 194 ? 13.420 -10.346 -13.961 1.00 95.88 194 PRO A N 1
ATOM 1577 C CA . PRO A 1 194 ? 12.686 -11.077 -14.983 1.00 95.88 194 PRO A CA 1
ATOM 1578 C C . PRO A 1 194 ? 11.263 -10.555 -15.188 1.00 95.88 194 PRO A C 1
ATOM 1580 O O . PRO A 1 194 ? 10.680 -10.822 -16.229 1.00 95.88 194 PRO A O 1
ATOM 1583 N N . LYS A 1 195 ? 10.673 -9.842 -14.223 1.00 96.62 195 LYS A N 1
ATOM 1584 C CA . LYS A 1 195 ? 9.305 -9.313 -14.344 1.00 96.62 195 LYS A CA 1
ATOM 1585 C C . LYS A 1 195 ? 9.246 -7.839 -14.739 1.00 96.62 195 LYS A C 1
ATOM 1587 O O . LYS A 1 195 ? 8.151 -7.368 -15.037 1.00 96.62 195 LYS A O 1
ATOM 1592 N N . LEU A 1 196 ? 10.382 -7.139 -14.769 1.00 97.44 196 LEU A N 1
ATOM 1593 C CA . LEU A 1 196 ? 10.424 -5.711 -15.061 1.00 97.44 196 LEU A CA 1
ATOM 1594 C C . LEU A 1 196 ? 10.030 -5.472 -16.519 1.00 97.44 196 LEU A C 1
ATOM 1596 O O . LEU A 1 196 ? 10.668 -6.014 -17.414 1.00 97.44 196 LEU A O 1
ATOM 1600 N N . LYS A 1 197 ? 8.979 -4.680 -16.733 1.00 98.00 197 LYS A N 1
ATOM 1601 C CA . LYS A 1 197 ? 8.446 -4.294 -18.047 1.00 98.00 197 LYS A CA 1
ATOM 1602 C C . LYS A 1 197 ? 8.630 -2.812 -18.334 1.00 98.00 197 LYS A C 1
ATOM 1604 O O . LYS A 1 197 ? 8.837 -2.440 -19.486 1.00 98.00 197 LYS A O 1
ATOM 1609 N N . LYS A 1 198 ? 8.563 -1.984 -17.292 1.00 97.88 198 LYS A N 1
ATOM 1610 C CA . LYS A 1 198 ? 8.600 -0.529 -17.393 1.00 97.88 198 LYS A CA 1
ATOM 1611 C C . LYS A 1 198 ? 9.598 0.057 -16.396 1.00 97.88 198 LYS A C 1
ATOM 1613 O O . LYS A 1 198 ? 9.548 -0.282 -15.213 1.00 97.88 198 LYS A O 1
ATOM 1618 N N . LEU A 1 199 ? 10.472 0.933 -16.875 1.00 95.94 199 LEU A N 1
ATOM 1619 C CA . LEU A 1 199 ? 11.419 1.696 -16.068 1.00 95.94 199 LEU A CA 1
ATOM 1620 C C . LEU A 1 199 ? 11.264 3.182 -16.391 1.00 95.94 199 LEU A C 1
ATOM 1622 O O . LEU A 1 199 ? 11.344 3.573 -17.550 1.00 95.94 199 LEU A O 1
ATOM 1626 N N . GLU A 1 200 ? 11.034 3.992 -15.371 1.00 96.00 200 GLU A N 1
ATOM 1627 C CA . GLU A 1 200 ? 10.963 5.447 -15.446 1.00 96.00 200 GLU A CA 1
ATOM 1628 C C . GLU A 1 200 ? 11.975 6.015 -14.459 1.00 96.00 200 GLU A C 1
ATOM 1630 O O . GLU A 1 200 ? 11.961 5.661 -13.278 1.00 96.00 200 GLU A O 1
ATOM 1635 N N . THR A 1 201 ? 12.874 6.862 -14.944 1.00 93.00 201 THR A N 1
ATOM 1636 C CA . THR A 1 201 ? 13.897 7.502 -14.118 1.00 93.00 201 THR A CA 1
ATOM 1637 C C . THR A 1 201 ? 13.968 8.983 -14.425 1.00 93.00 201 THR A C 1
ATOM 1639 O O . THR A 1 201 ? 13.988 9.363 -15.588 1.00 93.00 201 THR A O 1
ATOM 1642 N N . ARG A 1 202 ? 14.022 9.823 -13.399 1.00 91.50 202 ARG A N 1
ATOM 1643 C CA . ARG A 1 202 ? 14.141 11.273 -13.540 1.00 91.50 202 ARG A CA 1
ATOM 1644 C C . ARG A 1 202 ? 15.146 11.797 -12.532 1.00 91.50 202 ARG A C 1
ATOM 1646 O O . ARG A 1 202 ? 15.035 11.466 -11.356 1.00 91.50 202 ARG A O 1
ATOM 1653 N N . ILE A 1 203 ? 16.098 12.602 -12.986 1.00 87.25 203 ILE A N 1
ATOM 1654 C CA . ILE A 1 203 ? 16.958 13.399 -12.107 1.00 87.25 203 ILE A CA 1
ATOM 1655 C C . ILE A 1 203 ? 16.541 14.853 -12.253 1.00 87.25 203 ILE A C 1
ATOM 1657 O O . ILE A 1 203 ? 16.546 15.382 -13.364 1.00 87.25 203 ILE A O 1
ATOM 1661 N N . TYR A 1 204 ? 16.168 15.484 -11.146 1.00 83.38 204 TYR A N 1
ATOM 1662 C CA . TYR A 1 204 ? 15.980 16.924 -11.115 1.00 83.38 204 TYR A CA 1
ATOM 1663 C C . TYR A 1 204 ? 17.357 17.576 -11.041 1.00 83.38 204 TYR A C 1
ATOM 1665 O O . TYR A 1 204 ? 18.118 17.349 -10.104 1.00 83.38 204 TYR A O 1
ATOM 1673 N N . ASP A 1 205 ? 17.688 18.348 -12.070 1.00 70.56 205 ASP A N 1
ATOM 1674 C CA . ASP A 1 205 ? 18.908 19.142 -12.103 1.00 70.56 205 ASP A CA 1
ATOM 1675 C C . ASP A 1 205 ? 18.826 20.236 -11.026 1.00 70.56 205 ASP A C 1
ATOM 1677 O O . ASP A 1 205 ? 17.888 21.039 -11.009 1.00 70.56 205 ASP A O 1
ATOM 1681 N N . SER A 1 206 ? 19.805 20.276 -10.119 1.00 64.38 206 SER A N 1
ATOM 1682 C CA . SER A 1 206 ? 19.942 21.352 -9.133 1.00 64.38 206 SER A CA 1
ATOM 1683 C C . SER A 1 206 ? 20.376 22.690 -9.754 1.00 64.38 206 SER A C 1
ATOM 1685 O O . SER A 1 206 ? 20.505 23.678 -9.032 1.00 64.38 206 SER A O 1
ATOM 1687 N N . GLY A 1 207 ? 20.573 22.743 -11.075 1.00 67.56 207 GLY A N 1
ATOM 1688 C CA . GLY A 1 207 ? 20.938 23.932 -11.841 1.00 67.56 207 GLY A CA 1
ATOM 1689 C C . GLY A 1 207 ? 22.445 24.159 -11.952 1.00 67.56 207 GLY A C 1
ATOM 1690 O O . GLY A 1 207 ? 22.863 25.219 -12.414 1.00 67.56 207 GLY A O 1
ATOM 1691 N N . GLU A 1 208 ? 23.258 23.190 -11.535 1.00 65.88 208 GLU A N 1
ATOM 1692 C CA . GLU A 1 208 ? 24.707 23.207 -11.718 1.00 65.88 208 GLU A CA 1
ATOM 1693 C C . GLU A 1 208 ? 25.050 22.061 -12.666 1.00 65.88 208 GLU A C 1
ATOM 1695 O O . GLU A 1 208 ? 24.989 20.900 -12.265 1.00 65.88 208 GLU A O 1
ATOM 1700 N N . GLU A 1 209 ? 25.382 22.380 -13.925 1.00 60.22 209 GLU A N 1
ATOM 1701 C CA . GLU A 1 209 ? 25.917 21.384 -14.854 1.00 60.22 209 GLU A CA 1
ATOM 1702 C C . GLU A 1 209 ? 27.133 20.726 -14.186 1.00 60.22 209 GLU A C 1
ATOM 1704 O O . GLU A 1 209 ? 28.118 21.417 -13.897 1.00 60.22 209 GLU A O 1
ATOM 1709 N N . PRO A 1 210 ? 27.099 19.413 -13.903 1.00 58.44 210 PRO A N 1
ATOM 1710 C CA . PRO A 1 210 ? 28.233 18.760 -13.286 1.00 58.44 210 PRO A CA 1
ATOM 1711 C C . PRO A 1 210 ? 29.322 18.637 -14.354 1.00 58.44 210 PRO A C 1
ATOM 1713 O O . PRO A 1 210 ? 29.342 17.674 -15.121 1.00 58.44 210 PRO A O 1
ATOM 1716 N N . GLU A 1 211 ? 30.243 19.603 -14.419 1.00 65.12 211 GLU A N 1
ATOM 1717 C CA . GLU A 1 211 ? 31.345 19.595 -15.398 1.00 65.12 211 GLU A CA 1
ATOM 1718 C C . GLU A 1 211 ? 32.211 18.318 -15.304 1.00 65.12 211 GLU A C 1
ATOM 1720 O O . GLU A 1 211 ? 32.913 17.972 -16.251 1.00 65.12 211 GLU A O 1
ATOM 1725 N N . ASP A 1 212 ? 32.114 17.568 -14.198 1.00 67.62 212 ASP A N 1
ATOM 1726 C CA . ASP A 1 212 ? 32.966 16.417 -13.894 1.00 67.62 212 ASP A CA 1
ATOM 1727 C C . ASP A 1 212 ? 32.228 15.150 -13.419 1.00 67.62 212 ASP A C 1
ATOM 1729 O O . ASP A 1 212 ? 32.879 14.219 -12.917 1.00 67.62 212 ASP A O 1
ATOM 1733 N N . TYR A 1 213 ? 30.897 15.042 -13.559 1.00 66.06 213 TYR A N 1
ATOM 1734 C CA . TYR A 1 213 ? 30.237 13.816 -13.097 1.00 66.06 213 TYR A CA 1
ATOM 1735 C C . TYR A 1 213 ? 30.626 12.606 -13.946 1.00 66.06 213 TYR A C 1
ATOM 1737 O O . TYR A 1 213 ? 30.282 12.455 -15.121 1.00 66.06 213 TYR A O 1
ATOM 1745 N N . LYS A 1 214 ? 31.339 11.681 -13.306 1.00 70.94 214 LYS A N 1
ATOM 1746 C CA . LYS A 1 214 ? 31.662 10.381 -13.878 1.00 70.94 214 LYS A CA 1
ATOM 1747 C C . L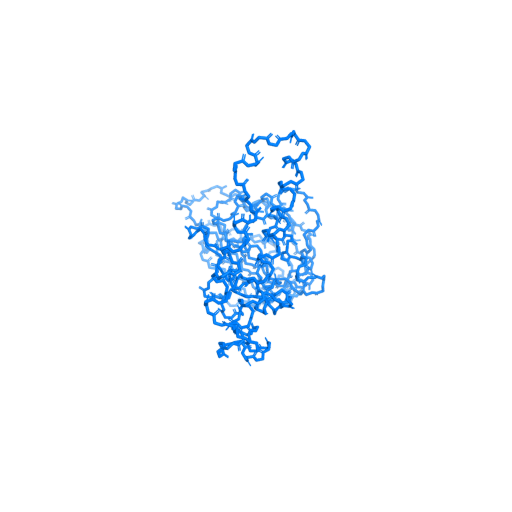YS A 1 214 ? 30.582 9.406 -13.464 1.00 70.94 214 LYS A C 1
ATOM 1749 O O . LYS A 1 214 ? 30.524 9.003 -12.304 1.00 70.94 214 LYS A O 1
ATOM 1754 N N . PHE A 1 215 ? 29.792 8.965 -14.442 1.00 68.12 215 PHE A N 1
ATOM 1755 C CA . PHE A 1 215 ? 28.871 7.854 -14.243 1.00 68.12 215 PHE A CA 1
ATOM 1756 C C . PHE A 1 215 ? 29.604 6.683 -13.578 1.00 68.12 215 PHE A C 1
ATOM 1758 O O . PHE A 1 215 ? 30.644 6.240 -14.089 1.00 68.12 215 PHE A O 1
ATOM 1765 N N . PRO A 1 216 ? 29.089 6.161 -12.452 1.00 70.69 216 PRO A N 1
ATOM 1766 C CA . PRO A 1 216 ? 29.746 5.054 -11.796 1.00 70.69 216 PRO A CA 1
ATOM 1767 C C . PRO A 1 216 ? 29.760 3.851 -12.736 1.00 70.69 216 PRO A C 1
ATOM 1769 O O . PRO A 1 216 ? 28.768 3.524 -13.394 1.00 70.69 216 PRO A O 1
ATOM 1772 N N . VAL A 1 217 ? 30.907 3.172 -12.795 1.00 77.81 217 VAL A N 1
ATOM 1773 C CA . VAL A 1 217 ? 31.090 1.965 -13.608 1.00 77.81 217 VAL A CA 1
ATOM 1774 C C . VAL A 1 217 ? 30.322 0.816 -12.950 1.00 77.81 217 VAL A C 1
ATOM 1776 O O . VAL A 1 217 ? 30.867 0.013 -12.194 1.00 77.81 217 VAL A O 1
ATOM 1779 N N . ALA A 1 218 ? 29.019 0.758 -13.208 1.00 82.81 218 ALA A N 1
ATOM 1780 C CA . ALA A 1 218 ? 28.129 -0.278 -12.710 1.00 82.81 218 ALA A CA 1
ATOM 1781 C C . ALA A 1 218 ? 28.052 -1.450 -13.698 1.00 82.81 218 ALA A C 1
ATOM 1783 O O . ALA A 1 218 ? 28.012 -1.272 -14.919 1.00 82.81 218 ALA A O 1
ATOM 1784 N N . LYS A 1 219 ? 28.000 -2.681 -13.174 1.00 88.81 219 LYS A N 1
ATOM 1785 C CA . LYS A 1 219 ? 27.701 -3.856 -14.004 1.00 88.81 219 LYS A CA 1
ATOM 1786 C C . LYS A 1 219 ? 26.286 -3.715 -14.571 1.00 88.81 219 LYS A C 1
ATOM 1788 O O . LYS A 1 219 ? 25.372 -3.480 -13.782 1.00 88.81 219 LYS A O 1
ATOM 1793 N N . PRO A 1 220 ? 26.074 -3.936 -15.880 1.00 90.38 220 PRO A N 1
ATOM 1794 C CA . PRO A 1 220 ? 24.733 -3.902 -16.435 1.00 90.38 220 PRO A CA 1
ATOM 1795 C C . PRO A 1 220 ? 23.815 -4.902 -15.739 1.00 90.38 220 PRO A C 1
ATOM 1797 O O . PRO A 1 220 ? 24.199 -6.062 -15.558 1.00 90.38 220 PRO A O 1
ATOM 1800 N N . PHE A 1 221 ? 22.614 -4.474 -15.361 1.00 92.75 221 PHE A N 1
ATOM 1801 C CA . PHE A 1 221 ? 21.601 -5.389 -14.835 1.00 92.75 221 PHE A CA 1
ATOM 1802 C C . PHE A 1 221 ? 20.803 -6.028 -15.975 1.00 92.75 221 PHE A C 1
ATOM 1804 O O . PHE A 1 221 ? 20.749 -5.504 -17.088 1.00 92.75 221 PHE A O 1
ATOM 1811 N N . CYS A 1 222 ? 20.222 -7.200 -15.732 1.00 94.81 222 CYS A N 1
ATOM 1812 C CA . CYS A 1 222 ? 19.475 -7.945 -16.743 1.00 94.81 222 CYS A CA 1
ATOM 1813 C C . CYS A 1 222 ? 17.973 -7.771 -16.522 1.00 94.81 222 CYS A C 1
ATOM 1815 O O . CYS A 1 222 ? 17.471 -8.125 -15.459 1.00 94.81 222 CYS A O 1
ATOM 1817 N N . ALA A 1 223 ? 17.254 -7.271 -17.522 1.00 96.62 223 ALA A N 1
ATOM 1818 C CA . ALA A 1 223 ? 15.803 -7.132 -17.505 1.00 96.62 223 ALA A CA 1
ATOM 1819 C C . ALA A 1 223 ? 15.234 -7.623 -18.845 1.00 96.62 223 ALA A C 1
ATOM 1821 O O . ALA A 1 223 ? 14.900 -6.822 -19.718 1.00 96.62 223 ALA A O 1
ATOM 1822 N N . PRO A 1 224 ? 15.157 -8.950 -19.058 1.00 96.88 224 PRO A N 1
ATOM 1823 C CA . PRO A 1 224 ? 14.850 -9.522 -20.371 1.00 96.88 224 PRO A CA 1
ATOM 1824 C C . PRO A 1 224 ? 13.470 -9.115 -20.902 1.00 96.88 224 PRO A C 1
ATOM 1826 O O . PRO A 1 224 ? 13.292 -9.042 -22.115 1.00 96.88 224 PRO A O 1
ATOM 1829 N N . ASN A 1 225 ? 12.529 -8.806 -20.005 1.00 97.50 225 ASN A N 1
ATOM 1830 C CA . ASN A 1 225 ? 11.158 -8.413 -20.327 1.00 97.50 225 ASN A CA 1
ATOM 1831 C C . ASN A 1 225 ? 10.924 -6.893 -20.288 1.00 97.50 225 ASN A C 1
ATOM 1833 O O . ASN A 1 225 ? 9.780 -6.467 -20.455 1.00 97.50 225 ASN A O 1
ATOM 1837 N N . LEU A 1 226 ? 11.970 -6.083 -20.073 1.00 97.62 226 LEU A N 1
ATOM 1838 C CA . LEU A 1 226 ? 11.848 -4.628 -20.084 1.00 97.62 226 LEU A CA 1
ATOM 1839 C C . LEU A 1 226 ? 11.510 -4.191 -21.507 1.00 97.62 226 LEU A C 1
ATOM 1841 O O . LEU A 1 226 ? 12.307 -4.404 -22.418 1.00 97.62 226 LEU A O 1
ATOM 1845 N N . CYS A 1 227 ? 10.326 -3.608 -21.680 1.00 97.69 227 CYS A N 1
ATOM 1846 C CA . CYS A 1 227 ? 9.819 -3.177 -22.976 1.00 97.69 227 CYS A CA 1
ATOM 1847 C C . CYS A 1 227 ? 9.758 -1.657 -23.116 1.00 97.69 227 CYS A C 1
ATOM 1849 O O . CYS A 1 227 ? 9.760 -1.164 -24.239 1.00 97.69 227 CYS A O 1
ATOM 1851 N N . MET A 1 228 ? 9.734 -0.920 -22.006 1.00 97.69 228 MET A N 1
ATOM 1852 C CA . MET A 1 228 ? 9.697 0.537 -22.013 1.00 97.69 228 MET A CA 1
ATOM 1853 C C . MET A 1 228 ? 10.660 1.107 -20.979 1.00 97.69 228 MET A C 1
ATOM 1855 O O . MET A 1 228 ? 10.560 0.777 -19.795 1.00 97.69 228 MET A O 1
ATOM 1859 N N . TRP A 1 229 ? 11.557 1.978 -21.428 1.00 96.19 229 TRP A N 1
ATOM 1860 C CA . TRP A 1 229 ? 12.407 2.781 -20.563 1.00 96.19 229 TRP A CA 1
ATOM 1861 C C . TRP A 1 229 ? 12.296 4.251 -20.953 1.00 96.19 229 TRP A C 1
ATOM 1863 O O . TRP A 1 229 ? 12.616 4.614 -22.082 1.00 96.19 229 TRP A O 1
ATOM 1873 N N . THR A 1 230 ? 11.853 5.071 -20.007 1.00 95.75 230 THR A N 1
ATOM 1874 C CA . THR A 1 230 ? 11.901 6.528 -20.101 1.00 95.75 230 THR A CA 1
ATOM 1875 C C . THR A 1 230 ? 12.885 7.040 -19.063 1.00 95.75 230 THR A C 1
ATOM 1877 O O . THR A 1 230 ? 12.792 6.677 -17.889 1.00 95.75 230 THR A O 1
ATOM 1880 N N . SER A 1 231 ? 13.833 7.862 -19.487 1.00 92.75 231 SER A N 1
ATOM 1881 C CA . SER A 1 231 ? 14.793 8.496 -18.603 1.00 92.75 231 SER A CA 1
ATOM 1882 C C . SER A 1 231 ? 14.893 9.983 -18.875 1.00 92.75 231 SER A C 1
ATOM 1884 O O . SER A 1 231 ? 14.946 10.398 -20.028 1.00 92.75 231 SER A O 1
ATOM 1886 N N . GLU A 1 232 ? 14.973 10.763 -17.809 1.00 91.38 232 GLU A N 1
ATOM 1887 C CA . GLU A 1 232 ? 15.308 12.176 -17.829 1.00 91.38 232 GLU A CA 1
ATOM 1888 C C . GLU A 1 232 ? 16.633 12.352 -17.082 1.00 91.38 232 GLU A C 1
ATOM 1890 O O . GLU A 1 232 ? 16.709 12.138 -15.869 1.00 91.38 232 GLU A O 1
ATOM 1895 N N . SER A 1 233 ? 17.697 12.636 -17.836 1.00 85.50 233 SER A N 1
ATOM 1896 C CA . SER A 1 233 ? 19.055 12.894 -17.323 1.00 85.50 233 SER A CA 1
ATOM 1897 C C . SER A 1 233 ? 19.767 11.735 -16.593 1.00 85.50 233 SER A C 1
ATOM 1899 O O . SER A 1 233 ? 20.838 11.943 -16.030 1.00 85.50 233 SER A O 1
ATOM 1901 N N . LEU A 1 234 ? 19.264 10.489 -16.644 1.00 85.69 234 LEU A N 1
ATOM 1902 C CA . LEU A 1 234 ? 19.950 9.310 -16.078 1.00 85.69 234 LEU A CA 1
ATOM 1903 C C . LEU A 1 234 ? 20.267 8.239 -17.128 1.00 85.69 234 LEU A C 1
ATOM 1905 O O . LEU A 1 234 ? 19.385 7.766 -17.843 1.00 85.69 234 LEU A O 1
ATOM 1909 N N . TYR A 1 235 ? 21.503 7.745 -17.146 1.00 85.88 235 TYR A N 1
ATOM 1910 C CA . TYR A 1 235 ? 21.852 6.534 -17.886 1.00 85.88 235 TYR A CA 1
ATOM 1911 C C . TYR A 1 235 ? 22.123 5.373 -16.933 1.00 85.88 235 TYR A C 1
ATOM 1913 O O . TYR A 1 235 ? 22.981 5.455 -16.053 1.00 85.88 235 TYR A O 1
ATOM 1921 N N . ILE A 1 236 ? 21.420 4.258 -17.145 1.00 87.44 236 ILE A N 1
ATOM 1922 C CA . ILE A 1 236 ? 21.637 3.022 -16.399 1.00 87.44 236 ILE A CA 1
ATOM 1923 C C . ILE A 1 236 ? 22.109 1.928 -17.360 1.00 87.44 236 ILE A C 1
ATOM 1925 O O . ILE A 1 236 ? 21.364 1.548 -18.265 1.00 87.44 236 ILE A O 1
ATOM 1929 N N . PRO A 1 237 ? 23.307 1.351 -17.160 1.00 89.25 237 PRO A N 1
ATOM 1930 C CA . PRO A 1 237 ? 23.725 0.190 -17.930 1.00 89.25 237 PRO A CA 1
ATOM 1931 C C . PRO A 1 237 ? 22.756 -0.983 -17.702 1.00 89.25 237 PRO A C 1
ATOM 1933 O O . PRO A 1 237 ? 22.612 -1.470 -16.578 1.00 89.25 237 PRO A O 1
ATOM 1936 N N . LEU A 1 238 ? 22.106 -1.472 -18.763 1.00 93.00 238 LEU A N 1
ATOM 1937 C CA . LEU A 1 238 ? 21.174 -2.599 -18.671 1.00 93.00 238 LEU A CA 1
ATOM 1938 C C . LEU A 1 238 ? 21.169 -3.483 -19.923 1.00 93.00 238 LEU A C 1
ATOM 1940 O O . LEU A 1 238 ? 21.620 -3.091 -20.997 1.00 93.00 238 LEU A O 1
ATOM 1944 N N . ARG A 1 239 ? 20.658 -4.708 -19.773 1.00 94.62 239 ARG A N 1
ATOM 1945 C CA . ARG A 1 239 ? 20.393 -5.658 -20.861 1.00 94.62 239 ARG A CA 1
ATOM 1946 C C . ARG A 1 239 ? 18.892 -5.916 -20.945 1.00 94.62 239 ARG A C 1
ATOM 1948 O O . ARG A 1 239 ? 18.352 -6.615 -20.087 1.00 94.62 239 ARG A O 1
ATOM 1955 N N . ALA A 1 240 ? 18.249 -5.401 -21.988 1.00 95.88 240 ALA A N 1
ATOM 1956 C CA . ALA A 1 240 ? 16.817 -5.560 -22.234 1.00 95.88 240 ALA A CA 1
ATOM 1957 C C . ALA A 1 240 ? 16.559 -6.022 -23.669 1.00 95.88 240 ALA A C 1
ATOM 1959 O O . ALA A 1 240 ? 16.565 -5.232 -24.606 1.00 95.88 240 ALA A O 1
ATOM 1960 N N . GLN A 1 241 ? 16.355 -7.329 -23.837 1.00 95.62 241 GLN A N 1
ATOM 1961 C CA . GLN A 1 241 ? 16.158 -7.950 -25.152 1.00 95.62 241 GLN A CA 1
ATOM 1962 C C . GLN A 1 241 ? 14.786 -7.629 -25.758 1.00 95.62 241 GLN A C 1
ATOM 1964 O O . GLN A 1 241 ? 14.641 -7.665 -26.974 1.00 95.62 241 GLN A O 1
ATOM 1969 N N . SER A 1 242 ? 13.802 -7.306 -24.915 1.00 96.69 242 SER A N 1
ATOM 1970 C CA . SER A 1 242 ? 12.424 -7.014 -25.327 1.00 96.69 242 SER A CA 1
ATOM 1971 C C . SER A 1 242 ? 12.115 -5.515 -25.403 1.00 96.69 242 SER A C 1
ATOM 1973 O O . SER A 1 242 ? 10.945 -5.149 -25.390 1.00 96.69 242 SER A O 1
ATOM 1975 N N . MET A 1 243 ? 13.128 -4.643 -25.424 1.00 97.62 243 MET A N 1
ATOM 1976 C CA . MET A 1 243 ? 12.936 -3.190 -25.382 1.00 97.62 243 MET A CA 1
ATOM 1977 C C . MET A 1 243 ? 12.290 -2.682 -26.680 1.00 97.62 243 MET A C 1
ATOM 1979 O O . MET A 1 243 ? 12.848 -2.868 -27.757 1.00 97.62 243 MET A O 1
ATOM 1983 N N . VAL A 1 244 ? 11.113 -2.057 -26.560 1.00 97.31 244 VAL A N 1
ATOM 1984 C CA . VAL A 1 244 ? 10.282 -1.535 -27.669 1.00 97.31 244 VAL A CA 1
ATOM 1985 C C . VAL A 1 244 ? 10.181 -0.014 -27.647 1.00 97.31 244 VAL A C 1
ATOM 1987 O O . VAL A 1 244 ? 10.065 0.610 -28.697 1.00 97.31 244 VAL A O 1
ATOM 1990 N N . THR A 1 245 ? 10.329 0.602 -26.477 1.00 96.19 245 THR A N 1
ATOM 1991 C CA . THR A 1 245 ? 10.393 2.056 -26.334 1.00 96.19 245 THR A CA 1
ATOM 1992 C C . THR A 1 245 ? 11.584 2.435 -25.465 1.00 96.19 245 THR A C 1
ATOM 1994 O O . THR A 1 245 ? 11.714 1.943 -24.342 1.00 96.19 245 THR A O 1
ATOM 1997 N N . LEU A 1 246 ? 12.439 3.304 -25.997 1.00 95.06 246 LEU A N 1
ATOM 1998 C CA . LEU A 1 246 ? 13.530 3.948 -25.283 1.00 95.06 246 LEU A CA 1
ATOM 1999 C C . LEU A 1 246 ? 13.395 5.453 -25.496 1.00 95.06 246 LEU A C 1
ATOM 2001 O O . LEU A 1 246 ? 13.484 5.918 -26.628 1.00 95.06 246 LEU A O 1
ATOM 2005 N N . ASP A 1 247 ? 13.169 6.180 -24.414 1.00 94.00 247 ASP A N 1
ATOM 2006 C CA . ASP A 1 247 ? 13.035 7.630 -24.410 1.00 94.00 247 ASP A CA 1
ATOM 2007 C C . ASP A 1 247 ? 14.056 8.211 -23.427 1.00 94.00 247 ASP A C 1
ATOM 2009 O O . ASP A 1 247 ? 14.036 7.877 -22.243 1.00 94.00 247 ASP A O 1
ATOM 2013 N N . LEU A 1 248 ? 14.991 9.016 -23.926 1.00 90.94 248 LEU A N 1
ATOM 2014 C CA . LEU A 1 248 ? 16.083 9.609 -23.154 1.00 90.94 248 LEU A CA 1
ATOM 2015 C C . LEU A 1 248 ? 16.000 11.132 -23.297 1.00 90.94 248 LEU A C 1
ATOM 2017 O O . LEU A 1 248 ? 16.701 11.734 -24.110 1.00 90.94 248 LEU A O 1
ATOM 2021 N N . ASN A 1 249 ? 15.111 11.743 -22.520 1.00 85.44 249 ASN A N 1
ATOM 2022 C CA . ASN A 1 249 ? 14.906 13.187 -22.494 1.00 85.44 249 ASN A CA 1
ATOM 2023 C C . ASN A 1 249 ? 15.950 13.884 -21.608 1.00 85.44 249 ASN A C 1
ATOM 2025 O O . ASN A 1 249 ? 16.547 13.282 -20.714 1.00 85.44 249 ASN A O 1
ATOM 2029 N N . GLY A 1 250 ? 16.191 15.172 -21.868 1.00 69.88 250 GLY A N 1
ATOM 2030 C CA . GLY A 1 250 ? 17.123 15.988 -21.076 1.00 69.88 250 GLY A CA 1
ATOM 2031 C C . GLY A 1 250 ? 18.604 15.671 -21.301 1.00 69.88 250 GLY A C 1
ATOM 2032 O O . GLY A 1 250 ? 19.465 16.227 -20.628 1.00 69.88 250 GLY A O 1
ATOM 2033 N N . TRP A 1 251 ? 18.929 14.799 -22.260 1.00 65.38 251 TRP A N 1
ATOM 2034 C CA . TRP A 1 251 ? 20.315 14.491 -22.587 1.00 65.38 251 TRP A CA 1
ATOM 2035 C C . TRP A 1 251 ? 20.898 15.566 -23.508 1.00 65.38 251 TRP A C 1
ATOM 2037 O O . TRP A 1 251 ? 20.659 15.566 -24.716 1.00 65.38 251 TRP A O 1
ATOM 2047 N N . PHE A 1 252 ? 21.689 16.476 -22.942 1.00 51.84 252 PHE A N 1
ATOM 2048 C CA . PHE A 1 252 ? 22.594 17.303 -23.731 1.00 51.84 252 PHE A CA 1
ATOM 2049 C C . PHE A 1 252 ? 23.863 16.487 -24.012 1.00 51.84 252 PHE A C 1
ATOM 2051 O O . PHE A 1 252 ? 24.547 16.076 -23.073 1.00 51.84 252 PHE A O 1
ATOM 2058 N N . PRO A 1 253 ? 24.202 16.201 -25.282 1.00 48.00 253 PRO A N 1
ATOM 2059 C CA . PRO A 1 253 ? 25.406 15.458 -25.622 1.00 48.00 253 PRO A CA 1
ATOM 2060 C C . PRO A 1 253 ? 26.632 16.363 -25.434 1.00 48.00 253 PRO A C 1
ATOM 2062 O O . PRO A 1 253 ? 27.197 16.867 -26.399 1.00 48.00 253 PRO A O 1
ATOM 2065 N N . LEU A 1 254 ? 27.050 16.584 -24.187 1.00 40.25 254 LEU A N 1
ATOM 2066 C CA . LEU A 1 254 ? 28.318 17.251 -23.873 1.00 40.25 254 LEU A CA 1
ATOM 2067 C C . LEU A 1 254 ? 29.498 16.261 -23.872 1.00 40.25 254 LEU A C 1
ATOM 2069 O O . LEU A 1 254 ? 30.649 16.666 -24.012 1.00 40.25 254 LEU A O 1
ATOM 2073 N N . CYS A 1 255 ? 29.232 14.948 -23.824 1.00 41.03 255 CYS A N 1
ATOM 2074 C CA . CYS A 1 255 ? 30.246 13.899 -23.958 1.00 41.03 255 CYS A CA 1
ATOM 2075 C C . CYS A 1 255 ? 30.164 13.210 -25.331 1.00 41.03 255 CYS A C 1
ATOM 2077 O O . CYS A 1 255 ? 29.255 12.431 -25.607 1.00 41.03 255 CYS A O 1
ATOM 2079 N N . THR A 1 256 ? 31.157 13.449 -26.190 1.00 40.84 256 THR A N 1
ATOM 2080 C CA . THR A 1 256 ? 31.282 12.875 -27.548 1.00 40.84 256 THR A CA 1
ATOM 2081 C C . THR A 1 256 ? 31.641 11.383 -27.580 1.00 40.84 256 THR A C 1
ATOM 2083 O O . THR A 1 256 ? 31.773 10.794 -28.653 1.00 40.84 256 THR A O 1
ATOM 2086 N N . THR A 1 257 ? 31.779 10.733 -26.425 1.00 46.06 257 THR A N 1
ATOM 2087 C CA . THR A 1 257 ? 32.149 9.320 -26.301 1.00 46.06 257 THR A CA 1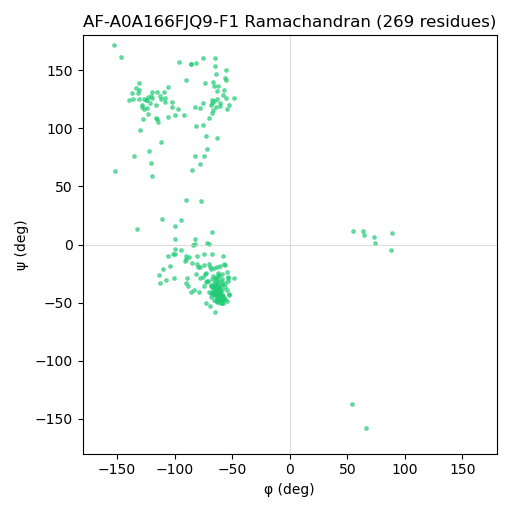
ATOM 2088 C C . THR A 1 257 ? 30.990 8.490 -25.758 1.00 46.06 257 THR A C 1
ATOM 2090 O O . THR A 1 257 ? 30.877 8.231 -24.562 1.00 46.06 257 THR A O 1
ATOM 2093 N N . ILE A 1 258 ? 30.135 8.001 -26.663 1.00 51.16 258 ILE A N 1
ATOM 2094 C CA . ILE A 1 258 ? 29.173 6.938 -26.342 1.00 51.16 258 ILE A CA 1
ATOM 2095 C C . ILE A 1 258 ? 29.971 5.677 -25.954 1.00 51.16 258 ILE A C 1
ATOM 2097 O O . ILE A 1 258 ? 30.800 5.219 -26.748 1.00 51.16 258 ILE A O 1
ATOM 2101 N N . PRO A 1 259 ? 29.741 5.072 -24.773 1.00 52.41 259 PRO A N 1
ATOM 2102 C CA . PRO A 1 259 ? 30.388 3.821 -24.401 1.00 52.41 259 PRO A CA 1
ATOM 2103 C C . PRO A 1 259 ? 30.078 2.726 -25.428 1.00 52.41 259 PRO A C 1
ATOM 2105 O O . PRO A 1 259 ? 28.920 2.436 -25.729 1.00 52.41 259 PRO A O 1
ATOM 2108 N N . THR A 1 260 ? 31.111 2.054 -25.933 1.00 50.97 260 THR A N 1
ATOM 2109 C CA . THR A 1 260 ? 31.030 0.967 -26.929 1.00 50.97 260 THR A CA 1
ATOM 2110 C C . THR A 1 260 ? 30.166 -0.228 -26.504 1.00 50.97 260 THR A C 1
ATOM 2112 O O . THR A 1 260 ? 2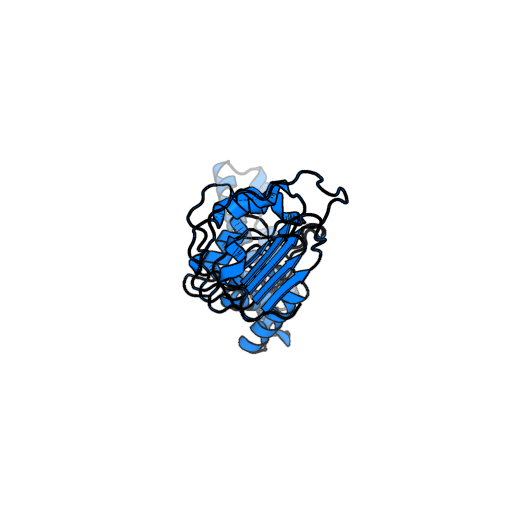9.861 -1.081 -27.329 1.00 50.97 260 THR A O 1
ATOM 2115 N N . SER A 1 261 ? 29.724 -0.303 -25.246 1.00 46.84 261 SER A N 1
ATOM 2116 C CA . SER A 1 261 ? 28.756 -1.297 -24.767 1.00 46.84 261 SER A CA 1
ATOM 2117 C C . SER A 1 261 ? 27.311 -1.025 -25.211 1.00 46.84 261 SER A C 1
ATOM 2119 O O . SER A 1 261 ? 26.496 -1.947 -25.185 1.00 46.84 261 SER A O 1
ATOM 2121 N N . ALA A 1 262 ? 26.989 0.196 -25.649 1.00 48.06 262 ALA A N 1
ATOM 2122 C CA . ALA A 1 262 ? 25.642 0.579 -26.074 1.00 48.06 262 ALA A CA 1
ATOM 2123 C C . ALA A 1 262 ? 25.316 0.146 -27.521 1.00 48.06 262 ALA A C 1
ATOM 2125 O O . ALA A 1 262 ? 24.165 -0.139 -27.857 1.00 48.06 262 ALA A O 1
ATOM 2126 N N . THR A 1 263 ? 26.331 -0.017 -28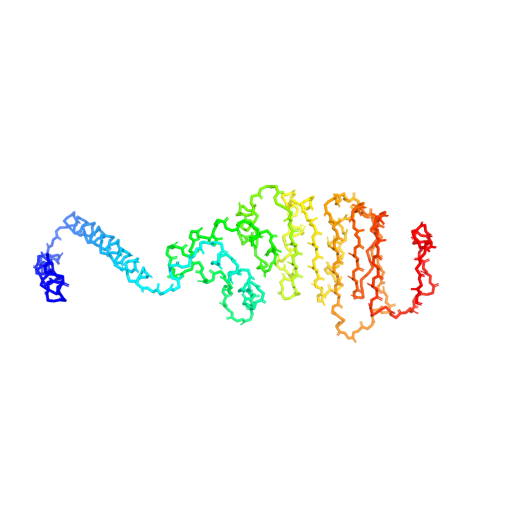.374 1.00 49.66 263 THR A N 1
ATOM 2127 C CA . THR A 1 263 ? 26.161 -0.311 -29.811 1.00 49.66 263 THR A CA 1
ATOM 2128 C C . THR A 1 263 ? 25.634 -1.721 -30.106 1.00 49.66 263 THR A C 1
ATOM 2130 O O . THR A 1 263 ? 25.112 -1.971 -31.191 1.00 49.66 263 THR A O 1
ATOM 2133 N N . GLY A 1 264 ? 25.700 -2.649 -29.144 1.00 45.88 264 GLY A N 1
ATOM 2134 C CA . GLY A 1 264 ? 25.212 -4.024 -29.306 1.00 45.88 264 GLY A CA 1
ATOM 2135 C C . GLY A 1 264 ? 23.683 -4.176 -29.309 1.00 45.88 264 GLY A C 1
ATOM 2136 O O . GLY A 1 264 ? 23.178 -5.126 -29.902 1.00 45.88 264 GLY A O 1
ATOM 2137 N N . CYS A 1 265 ? 22.942 -3.252 -28.683 1.00 42.75 265 CYS A N 1
ATOM 2138 C CA . CYS A 1 265 ? 21.467 -3.259 -28.636 1.00 42.75 265 CYS A CA 1
ATOM 2139 C C . CYS A 1 265 ? 20.812 -2.200 -29.544 1.00 42.75 265 CYS A C 1
ATOM 2141 O O . CYS A 1 265 ? 19.605 -2.243 -29.763 1.00 42.75 265 CYS A O 1
ATOM 2143 N N . MET A 1 266 ? 21.586 -1.273 -30.114 1.00 45.25 266 MET A N 1
ATOM 2144 C CA . MET A 1 266 ? 21.087 -0.122 -30.883 1.00 45.25 266 MET A CA 1
ATOM 2145 C C . MET A 1 266 ? 20.917 -0.394 -32.390 1.00 45.25 266 MET A C 1
ATOM 2147 O O . MET A 1 266 ? 21.239 0.461 -33.208 1.00 45.25 266 MET A O 1
ATOM 2151 N N . ARG A 1 267 ? 20.453 -1.577 -32.818 1.00 40.97 267 ARG A N 1
ATOM 2152 C CA . ARG A 1 267 ? 20.355 -1.848 -34.271 1.00 40.97 267 ARG A CA 1
ATOM 2153 C C . ARG A 1 267 ? 19.124 -1.263 -34.978 1.00 40.97 267 ARG A C 1
ATOM 2155 O O . ARG A 1 267 ? 19.134 -1.283 -36.199 1.00 40.97 267 ARG A O 1
ATOM 2162 N N . HIS A 1 268 ? 18.113 -0.731 -34.281 1.00 39.22 268 HIS A N 1
ATOM 2163 C CA . HIS A 1 268 ? 16.896 -0.191 -34.920 1.00 39.22 268 HIS A CA 1
ATOM 2164 C C . HIS A 1 268 ? 16.220 0.931 -34.106 1.00 39.22 268 HIS A C 1
ATOM 2166 O O . HIS A 1 268 ? 15.083 0.769 -33.674 1.00 39.22 268 HIS A O 1
ATOM 2172 N N . TRP A 1 269 ? 16.889 2.066 -33.892 1.00 43.72 269 TRP A N 1
ATOM 2173 C CA . TRP A 1 269 ? 16.237 3.238 -33.292 1.00 43.72 269 TRP A CA 1
ATOM 2174 C C . TRP A 1 269 ? 16.485 4.468 -34.153 1.00 43.72 269 TRP A C 1
ATOM 2176 O O . TRP A 1 269 ? 17.630 4.849 -34.389 1.00 43.72 269 TRP A O 1
ATOM 2186 N N . THR A 1 270 ? 15.402 5.044 -34.663 1.00 31.55 270 THR A N 1
ATOM 2187 C CA . THR A 1 270 ? 15.392 6.379 -35.260 1.00 31.55 270 THR A CA 1
ATOM 2188 C C . THR A 1 270 ? 15.446 7.389 -34.121 1.00 31.55 270 THR A C 1
ATOM 2190 O O . THR A 1 270 ? 14.590 7.340 -33.239 1.00 31.55 270 THR A O 1
ATOM 2193 N N . VAL A 1 271 ? 16.475 8.237 -34.140 1.00 34.53 271 VAL A N 1
ATOM 2194 C CA . VAL A 1 271 ? 16.544 9.479 -33.356 1.00 34.53 271 VAL A CA 1
ATOM 2195 C C . VAL A 1 271 ? 15.584 10.492 -33.965 1.00 34.53 271 VAL A C 1
ATOM 2197 O O . VAL A 1 271 ? 15.534 10.540 -35.218 1.00 34.53 271 VAL A O 1
#

Foldseek 3Di:
DPPDPVVVVVVVVVVVVVPPVVCCVVDDPVVVVVVVVVVVVVVVVVVVVVLVVLQVVVCVDPVVPDPLVVLLVVLLVQCVVFQDDPVVPDPGSVCQLVNHPSSVVSNLQSLQ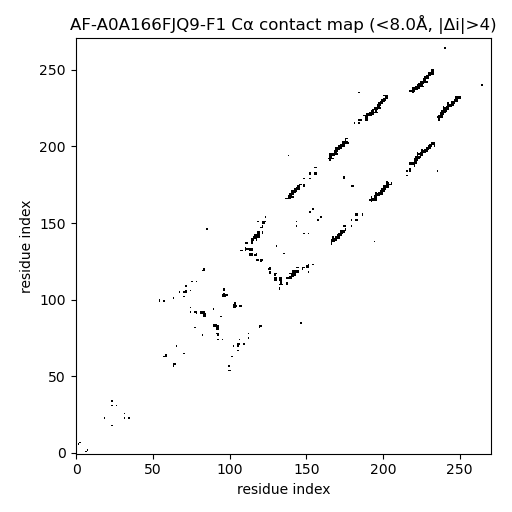SLQACAQSPLAPVSNVVSDVSVDDPAAHAHEHDAVSLVSNLCVLVVPPPPPPQLSHQEYAYEHADPVSVVSVLQSQFQEERANHAYYHYEYDDPPDDPPDDDDPPGHAHEHQNHQEYAYAPDDHRYHYVNHPYDHYHPDDPPDPDDDPSVVVNPPDDDD

Solvent-accessible surface area (backbone atoms only — not comparable to full-atom values): 15339 Å² total; per-residue (Å²): 131,85,81,50,72,65,50,59,51,50,54,52,51,56,54,53,63,72,54,48,68,69,55,59,73,73,43,54,75,68,54,43,50,53,52,49,52,50,52,51,51,50,52,53,50,51,54,50,51,52,49,52,53,51,50,56,57,47,63,70,39,74,77,63,70,54,55,67,68,59,51,51,52,52,49,53,54,33,51,72,76,33,49,60,38,86,87,73,80,49,66,31,44,60,52,54,47,67,73,43,71,70,47,23,54,52,56,63,65,40,26,65,61,34,19,58,51,29,36,58,54,41,40,68,75,55,35,54,50,27,47,60,48,23,48,90,80,56,61,25,26,39,35,39,49,42,97,29,38,82,48,40,44,48,54,68,68,62,71,62,82,75,70,66,57,57,34,28,26,33,40,38,39,39,37,62,52,77,82,59,50,55,65,48,46,63,70,45,36,61,39,69,23,69,46,22,30,35,39,38,38,36,49,54,77,87,81,66,82,67,91,75,74,70,79,75,93,54,52,49,20,40,20,55,46,23,28,35,38,40,21,27,66,61,88,75,64,63,44,48,82,45,57,79,41,81,44,72,45,80,68,73,85,81,66,91,72,77,62,80,80,55,67,82,77,61,85,83,72,87,129